Protein AF-0000000086530428 (afdb_homodimer)

Radius of gyration: 16.81 Å; Cα contacts (8 Å, |Δi|>4): 218; chains: 2; bounding box: 48×42×48 Å

Organism: NCBI:txid488447

Foldseek 3Di:
DVVVLVVLVVLLVVLLCVLPDCVCVVQVCCDPPRLNVQLSVLQVVLVVCVVVVNLACNVVSLVSNVVSCVVDPDDDPSVVVSNVSSNVSSVSSVVSCVPPPPNPHPDD/DVVVLVVLVVLLVVLLCVLPDCVCVVQVCCDPPRLNVLLSVLQVVLVVCVVVVNLACNVVSLVSNVVSCVVDPDDDPSVVVSNVSSNVSSVSSVVSCVPPPPSPHPDD

Secondary structure (DSSP, 8-state):
-HHHHHHHHHHHHHHHHHHT-GGGGGGTTT-TTSTTHHHHHHHHHHHHHHHTT--TTHHHHHHHHHHHHHHS---SHHHHHHHHHHHHHHHHHHHHHHH-TT------/-HHHHHHHHHHHHHHHHHHT-GGGGGGTTT-TTSTTHHHHHHHHHHHHHHHTT--TTHHHHHHHHHHHHHHS---SHHHHHHHHHHHHHHHHHHHHHHH-TT------

pLDDT: mean 91.62, std 14.49, range [27.11, 98.88]

Structure (mmCIF, N/CA/C/O backbone):
data_AF-0000000086530428-model_v1
#
loop_
_entity.id
_entity.type
_entity.pdbx_description
1 polymer 'Uncharacterized protein'
#
loop_
_atom_site.group_PDB
_atom_site.id
_atom_site.type_symbol
_atom_site.label_atom_id
_atom_site.label_alt_id
_atom_site.label_comp_id
_atom_site.label_asym_id
_atom_site.label_entity_id
_atom_site.label_seq_id
_atom_site.pdbx_PDB_ins_code
_atom_site.Cartn_x
_atom_site.Cartn_y
_atom_site.Cartn_z
_atom_site.occupancy
_atom_site.B_iso_or_equiv
_atom_site.auth_seq_id
_atom_site.auth_comp_id
_atom_site.auth_asym_id
_atom_site.auth_atom_id
_atom_site.pdbx_PDB_model_num
ATOM 1 N N . MET A 1 1 ? -24.891 12.859 -9.195 1 48.34 1 MET A N 1
ATOM 2 C CA . MET A 1 1 ? -24.297 11.711 -8.531 1 48.34 1 MET A CA 1
ATOM 3 C C . MET A 1 1 ? -22.844 11.516 -8.984 1 48.34 1 MET A C 1
ATOM 5 O O . MET A 1 1 ? -21.969 11.266 -8.164 1 48.34 1 MET A O 1
ATOM 9 N N . THR A 1 2 ? -22.625 11.859 -10.281 1 69 2 THR A N 1
ATOM 10 C CA . THR A 1 2 ? -21.359 11.695 -10.977 1 69 2 THR A CA 1
ATOM 11 C C . THR A 1 2 ? -20.344 12.711 -10.484 1 69 2 THR A C 1
ATOM 13 O O . THR A 1 2 ? -19.172 12.375 -10.289 1 69 2 THR A O 1
ATOM 16 N N . THR A 1 3 ? -21.016 13.781 -10.008 1 81.56 3 THR A N 1
ATOM 17 C CA . THR A 1 3 ? -20.109 14.867 -9.664 1 81.56 3 THR A CA 1
ATOM 18 C C . THR A 1 3 ? -19.516 14.664 -8.273 1 81.56 3 THR A C 1
ATOM 20 O O . THR A 1 3 ? -18.328 14.906 -8.055 1 81.56 3 THR A O 1
ATOM 23 N N . GLN A 1 4 ? -20.375 14.164 -7.391 1 84 4 GLN A N 1
ATOM 24 C CA . GLN A 1 4 ? -19.906 13.953 -6.027 1 84 4 GLN A CA 1
ATOM 25 C C . GLN A 1 4 ? -18.828 12.867 -5.984 1 84 4 GLN A C 1
ATOM 27 O O . GLN A 1 4 ? -17.797 13.039 -5.344 1 84 4 GLN A O 1
ATOM 32 N N . PHE A 1 5 ? -19.172 11.852 -6.68 1 87.75 5 PHE A N 1
ATOM 33 C CA . PHE A 1 5 ? -18.219 10.742 -6.695 1 87.75 5 PHE A CA 1
ATOM 34 C C . PHE A 1 5 ? -16.891 11.18 -7.32 1 87.75 5 PHE A C 1
ATOM 36 O O . PHE A 1 5 ? -15.82 10.82 -6.832 1 87.75 5 PHE A O 1
ATOM 43 N N . ASN A 1 6 ? -16.969 11.969 -8.328 1 91.81 6 ASN A N 1
ATOM 44 C CA . ASN A 1 6 ? -15.758 12.477 -8.969 1 91.81 6 ASN A CA 1
ATOM 45 C C . ASN A 1 6 ? -14.945 13.359 -8.023 1 91.81 6 ASN A C 1
ATOM 47 O O . ASN A 1 6 ? -13.711 13.32 -8.039 1 91.81 6 ASN A O 1
ATOM 51 N N . ARG A 1 7 ? -15.641 14.117 -7.223 1 94.06 7 ARG A N 1
ATOM 52 C CA . ARG A 1 7 ? -14.961 14.961 -6.238 1 94.06 7 ARG A CA 1
ATOM 53 C C . ARG A 1 7 ? -14.266 14.102 -5.188 1 94.06 7 ARG A C 1
ATOM 55 O O . ARG A 1 7 ? -13.133 14.398 -4.793 1 94.06 7 ARG A O 1
ATOM 62 N N . LEU A 1 8 ? -14.898 13.07 -4.762 1 95.62 8 LEU A N 1
ATOM 63 C CA . LEU A 1 8 ? -14.305 12.164 -3.785 1 95.62 8 LEU A CA 1
ATOM 64 C C . LEU A 1 8 ? -13.062 11.477 -4.359 1 95.62 8 LEU A C 1
ATOM 66 O O . LEU A 1 8 ? -12.055 11.344 -3.668 1 95.62 8 LEU A O 1
ATOM 70 N N . LEU A 1 9 ? -13.156 11.117 -5.605 1 95.62 9 LEU A N 1
ATOM 71 C CA . LEU A 1 9 ? -12.023 10.477 -6.266 1 95.62 9 LEU A CA 1
ATOM 72 C C . LEU A 1 9 ? -10.828 11.43 -6.34 1 95.62 9 LEU A C 1
ATOM 74 O O . LEU A 1 9 ? -9.688 11.016 -6.129 1 95.62 9 LEU A O 1
ATOM 78 N N . GLU A 1 10 ? -11.078 12.664 -6.586 1 96.5 10 GLU A N 1
ATOM 79 C CA . GLU A 1 10 ? -10.023 13.672 -6.648 1 96.5 10 GLU A CA 1
ATOM 80 C C . GLU A 1 10 ? -9.406 13.914 -5.273 1 96.5 10 GLU A C 1
ATOM 82 O O . GLU A 1 10 ? -8.195 14.094 -5.152 1 96.5 10 GLU A O 1
ATOM 87 N N . GLN A 1 11 ? -10.219 13.953 -4.309 1 97.75 11 GLN A N 1
ATOM 88 C CA . GLN A 1 11 ? -9.734 14.133 -2.943 1 97.75 11 GLN A CA 1
ATOM 89 C C . GLN A 1 11 ? -8.867 12.953 -2.508 1 97.75 11 GLN A C 1
ATOM 91 O O . GLN A 1 11 ? -7.824 13.141 -1.881 1 97.75 11 GLN A O 1
ATOM 96 N N . ILE A 1 12 ? -9.32 11.75 -2.881 1 97.75 12 ILE A N 1
ATOM 97 C CA . ILE A 1 12 ? -8.547 10.555 -2.555 1 97.75 12 ILE A CA 1
ATOM 98 C C . ILE A 1 12 ? -7.184 10.625 -3.238 1 97.75 12 ILE A C 1
ATOM 10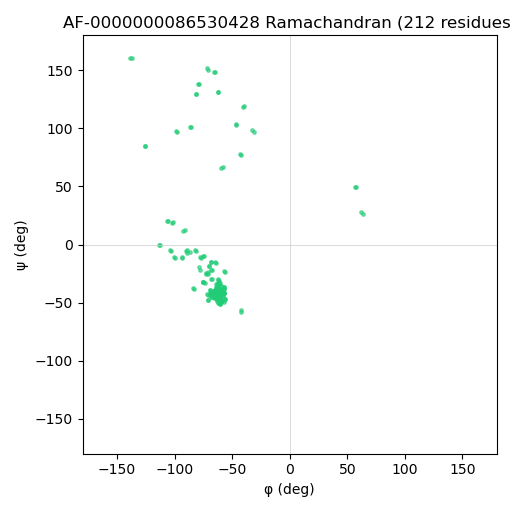0 O O . ILE A 1 12 ? -6.152 10.375 -2.607 1 97.75 12 ILE A O 1
ATOM 104 N N . ALA A 1 13 ? -7.176 11 -4.469 1 97.12 13 ALA A N 1
ATOM 105 C CA . ALA A 1 13 ? -5.93 11.117 -5.223 1 97.12 13 ALA A CA 1
ATOM 106 C C . ALA A 1 13 ? -4.996 12.148 -4.594 1 97.12 13 ALA A C 1
ATOM 108 O O . ALA A 1 13 ? -3.789 11.922 -4.5 1 97.12 13 ALA A O 1
ATOM 109 N N . SER A 1 14 ? -5.547 13.219 -4.172 1 97.94 14 SER A N 1
ATOM 110 C CA . SER A 1 14 ? -4.746 14.273 -3.555 1 97.94 14 SER A CA 1
ATOM 111 C C . SER A 1 14 ? -4.195 13.828 -2.205 1 97.94 14 SER A C 1
ATOM 113 O O . SER A 1 14 ? -3.006 14.008 -1.926 1 97.94 14 SER A O 1
ATOM 115 N N . LEU A 1 15 ? -4.98 13.242 -1.403 1 98.56 15 LEU A N 1
ATOM 116 C CA . LEU A 1 15 ? -4.594 12.859 -0.051 1 98.56 15 LEU A CA 1
ATOM 117 C C . LEU A 1 15 ? -3.564 11.734 -0.082 1 98.56 15 LEU A C 1
ATOM 119 O O . LEU A 1 15 ? -2.615 11.734 0.706 1 98.56 15 LEU A O 1
ATOM 123 N N . GLN A 1 16 ? -3.779 10.758 -0.983 1 98.06 16 GLN A N 1
ATOM 124 C CA . GLN A 1 16 ? -2.789 9.688 -1.033 1 98.06 16 GLN A CA 1
ATOM 125 C C . GLN A 1 16 ? -1.42 10.227 -1.438 1 98.06 16 GLN A C 1
ATOM 127 O O . GLN A 1 16 ? -0.393 9.766 -0.93 1 98.06 16 GLN A O 1
ATOM 132 N N . ARG A 1 17 ? -1.361 11.219 -2.338 1 97.75 17 ARG A N 1
ATOM 133 C CA . ARG A 1 17 ? -0.098 11.836 -2.725 1 97.75 17 ARG A CA 1
ATOM 134 C C . ARG A 1 17 ? 0.541 12.562 -1.545 1 97.75 17 ARG A C 1
ATOM 136 O O . ARG A 1 17 ? 1.757 12.492 -1.351 1 97.75 17 ARG A O 1
ATOM 143 N N . GLN A 1 18 ? -0.227 13.18 -0.782 1 98.25 18 GLN A N 1
ATOM 144 C CA . GLN A 1 18 ? 0.288 13.891 0.385 1 98.25 18 GLN A CA 1
ATOM 145 C C . GLN A 1 18 ? 0.816 12.914 1.432 1 98.25 18 GLN A C 1
ATOM 147 O O . GLN A 1 18 ? 1.876 13.141 2.02 1 98.25 18 GLN A O 1
ATOM 152 N N . LEU A 1 19 ? 0.141 11.852 1.64 1 98.5 19 LEU A N 1
ATOM 153 C CA . LEU A 1 19 ? 0.469 10.898 2.691 1 98.5 19 LEU A CA 1
ATOM 154 C C . LEU A 1 19 ? 1.781 10.188 2.387 1 98.5 19 LEU A C 1
ATOM 156 O O . LEU A 1 19 ? 2.506 9.789 3.305 1 98.5 19 LEU A O 1
ATOM 160 N N . ASN A 1 20 ? 2.096 10.023 1.09 1 97.75 20 ASN A N 1
ATOM 161 C CA . ASN A 1 20 ? 3.338 9.359 0.712 1 97.75 20 ASN A CA 1
ATOM 162 C C . ASN A 1 20 ? 4.367 10.352 0.183 1 97.75 20 ASN A C 1
ATOM 164 O O . ASN A 1 20 ? 5.301 9.969 -0.526 1 97.75 20 ASN A O 1
ATOM 168 N N . ASP A 1 21 ? 4.121 11.602 0.559 1 96.81 21 ASP A N 1
ATOM 169 C CA . ASP A 1 21 ? 5.016 12.656 0.103 1 96.81 21 ASP A CA 1
ATOM 170 C C . ASP A 1 21 ? 6.371 12.57 0.801 1 96.81 21 ASP A C 1
ATOM 172 O O . ASP A 1 21 ? 6.449 12.188 1.97 1 96.81 21 ASP A O 1
ATOM 176 N N . LYS A 1 22 ? 7.41 13 0.127 1 93.62 22 LYS A N 1
ATOM 177 C CA . LYS A 1 22 ? 8.781 12.961 0.626 1 93.62 22 LYS A CA 1
ATOM 178 C C . LYS A 1 22 ? 8.945 13.844 1.855 1 93.62 22 LYS A C 1
ATOM 180 O O . LYS A 1 22 ? 9.914 13.703 2.607 1 93.62 22 LYS A O 1
ATOM 185 N N . ARG A 1 23 ? 8.047 14.711 2.127 1 93.94 23 ARG A N 1
ATOM 186 C CA . ARG A 1 23 ? 8.172 15.602 3.275 1 93.94 23 ARG A CA 1
ATOM 187 C C . ARG A 1 23 ? 8.055 14.828 4.586 1 93.94 23 ARG A C 1
ATOM 189 O O . ARG A 1 23 ? 8.445 15.328 5.645 1 93.94 23 ARG A O 1
ATOM 196 N N . PHE A 1 24 ? 7.559 13.594 4.508 1 95.88 24 PHE A N 1
ATOM 197 C CA . PHE A 1 24 ? 7.387 12.797 5.719 1 95.88 24 PHE A CA 1
ATOM 198 C C . PHE A 1 24 ? 8.508 11.773 5.863 1 95.88 24 PHE A C 1
ATOM 200 O O . PHE A 1 24 ? 8.398 10.828 6.645 1 95.88 24 PHE A O 1
ATOM 207 N N . LEU A 1 25 ? 9.617 11.969 5.188 1 89.25 25 LEU A N 1
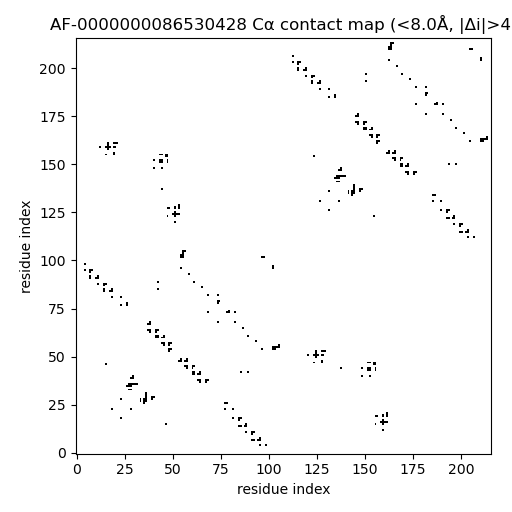ATOM 208 C CA . LEU A 1 25 ? 10.742 11.047 5.207 1 89.25 25 LEU A CA 1
ATOM 209 C C . LEU A 1 25 ? 11.281 10.883 6.621 1 89.25 25 LEU A C 1
ATOM 211 O O . LEU A 1 25 ? 11.688 9.781 7.012 1 89.25 25 LEU A O 1
ATOM 215 N N . GLU A 1 26 ? 11.258 11.969 7.379 1 91.75 26 GLU A N 1
ATOM 216 C CA . GLU A 1 26 ? 11.836 11.945 8.719 1 91.75 26 GLU A CA 1
ATOM 217 C C . GLU A 1 26 ? 10.992 11.094 9.664 1 91.75 26 GLU A C 1
ATOM 219 O O . GLU A 1 26 ? 11.469 10.703 10.734 1 91.75 26 GLU A O 1
ATOM 224 N N . LEU A 1 27 ? 9.773 10.852 9.297 1 95.31 27 LEU A N 1
ATOM 225 C CA . LEU A 1 27 ? 8.914 10.008 10.125 1 95.31 27 LEU A CA 1
ATOM 226 C C . LEU A 1 27 ? 9.242 8.531 9.93 1 95.31 27 LEU A C 1
ATOM 228 O O . LEU A 1 27 ? 8.766 7.684 10.688 1 95.31 27 LEU A O 1
ATOM 232 N N . ARG A 1 28 ? 10.055 8.188 8.938 1 94.62 28 ARG A N 1
ATOM 233 C CA . ARG A 1 28 ? 10.461 6.816 8.664 1 94.62 28 ARG A CA 1
ATOM 234 C C . ARG A 1 28 ? 9.25 5.918 8.438 1 94.62 28 ARG A C 1
ATOM 236 O O . ARG A 1 28 ? 9.148 4.844 9.031 1 94.62 28 ARG A O 1
ATOM 243 N N . LEU A 1 29 ? 8.336 6.41 7.555 1 96 29 LEU A N 1
ATOM 244 C CA . LEU A 1 29 ? 7.023 5.809 7.328 1 96 29 LEU A CA 1
ATOM 245 C C . LEU A 1 29 ? 7.16 4.348 6.918 1 96 29 LEU A C 1
ATOM 247 O O . LEU A 1 29 ? 6.262 3.541 7.172 1 96 29 LEU A O 1
ATOM 251 N N . TYR A 1 30 ? 8.336 4.023 6.375 1 94.94 30 TYR A N 1
ATOM 252 C CA . TYR A 1 30 ? 8.414 2.73 5.707 1 94.94 30 TYR A CA 1
ATOM 253 C C . TYR A 1 30 ? 9.336 1.78 6.457 1 94.94 30 TYR A C 1
ATOM 255 O O . TYR A 1 30 ? 9.578 0.655 6.016 1 94.94 30 TYR A O 1
ATOM 263 N N . ARG A 1 31 ? 9.875 2.289 7.512 1 94.12 31 ARG A N 1
ATOM 264 C CA . ARG A 1 31 ? 10.727 1.444 8.344 1 94.12 31 ARG A CA 1
ATOM 265 C C . ARG A 1 31 ? 9.891 0.581 9.281 1 94.12 31 ARG A C 1
ATOM 267 O O . ARG A 1 31 ? 9.109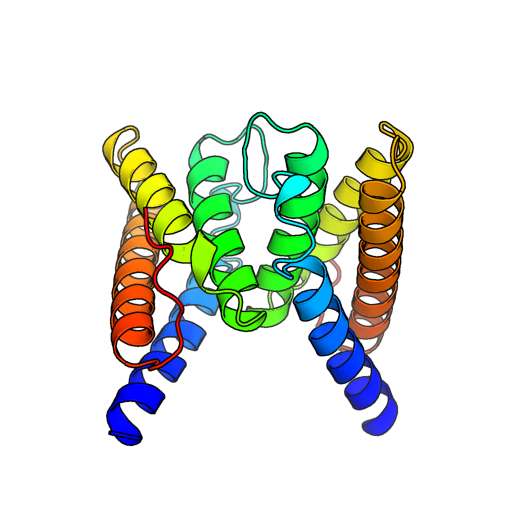 1.101 10.086 1 94.12 31 ARG A O 1
ATOM 274 N N . ARG A 1 32 ? 10.133 -0.652 9.312 1 90.94 32 ARG A N 1
ATOM 275 C CA . ARG A 1 32 ? 9.312 -1.611 10.039 1 90.94 32 ARG A CA 1
ATOM 276 C C . ARG A 1 32 ? 9.492 -1.457 11.547 1 90.94 32 ARG A C 1
ATOM 278 O O . ARG A 1 32 ? 8.625 -1.85 12.328 1 90.94 32 ARG A O 1
ATOM 285 N N . ASP A 1 33 ? 10.609 -0.948 11.93 1 92.31 33 ASP A N 1
ATOM 286 C CA . ASP A 1 33 ? 10.883 -0.807 13.359 1 92.31 33 ASP A CA 1
ATOM 287 C C . ASP A 1 33 ? 10.383 0.538 13.883 1 92.31 33 ASP A C 1
ATOM 289 O O . ASP A 1 33 ? 10.461 0.811 15.078 1 92.31 33 ASP A O 1
ATOM 293 N N . ALA A 1 34 ? 9.898 1.359 12.977 1 94.75 34 ALA A N 1
ATOM 294 C CA . ALA A 1 34 ? 9.312 2.631 13.391 1 94.75 34 ALA A CA 1
ATOM 295 C C . ALA A 1 34 ? 7.895 2.436 13.922 1 94.75 34 ALA A C 1
ATOM 297 O O . ALA A 1 34 ? 7.121 1.649 13.367 1 94.75 34 ALA A O 1
ATOM 298 N N . THR A 1 35 ? 7.586 3.113 14.984 1 93.06 35 THR A N 1
ATOM 299 C CA . THR A 1 35 ? 6.266 3.021 15.594 1 93.06 35 THR A CA 1
ATOM 300 C C . THR A 1 35 ? 5.176 3.391 14.594 1 93.06 35 THR A C 1
ATOM 302 O O . THR A 1 35 ? 4.137 2.736 14.523 1 93.06 35 THR A O 1
ATOM 305 N N . ILE A 1 36 ? 5.398 4.375 13.758 1 96.38 36 ILE A N 1
ATOM 306 C CA . ILE A 1 36 ? 4.391 4.934 12.859 1 96.38 36 ILE A CA 1
ATOM 307 C C . ILE A 1 36 ? 4.156 3.975 11.695 1 96.38 36 ILE A C 1
ATOM 309 O O . ILE A 1 36 ? 3.211 4.145 10.922 1 96.38 36 ILE A O 1
ATOM 313 N N . TYR A 1 37 ? 4.969 2.988 11.578 1 95.75 37 TYR A N 1
ATOM 314 C CA . TYR A 1 37 ? 4.879 2.045 10.469 1 95.75 37 TYR A CA 1
ATOM 315 C C . TYR A 1 37 ? 3.5 1.394 10.414 1 95.75 37 TYR A C 1
ATOM 317 O O . TYR A 1 37 ? 2.979 1.117 9.336 1 95.75 37 TYR A O 1
ATOM 325 N N . GLN A 1 38 ? 2.92 1.124 11.523 1 95.56 38 GLN A N 1
ATOM 326 C CA . GLN A 1 38 ? 1.603 0.499 11.578 1 95.56 38 GLN A CA 1
ATOM 327 C C . GLN A 1 38 ? 0.545 1.389 10.93 1 95.56 38 GLN A C 1
ATOM 329 O O . GLN A 1 38 ? -0.329 0.901 10.211 1 95.56 38 GLN A O 1
ATOM 334 N N . LEU A 1 39 ? 0.665 2.664 11.172 1 97.94 39 LEU A N 1
ATOM 335 C CA . LEU A 1 39 ? -0.278 3.604 10.57 1 97.94 39 LEU A CA 1
ATOM 336 C C . LEU A 1 39 ? -0.041 3.729 9.07 1 97.94 39 LEU A C 1
ATOM 338 O O . LEU A 1 39 ? -0.986 3.658 8.281 1 97.94 39 LEU A O 1
ATOM 342 N N . SER A 1 40 ? 1.225 3.904 8.68 1 97.81 40 SER A N 1
ATOM 343 C CA . SER A 1 40 ? 1.522 4.062 7.262 1 97.81 40 SER A CA 1
ATOM 344 C C . SER A 1 40 ? 1.165 2.807 6.477 1 97.81 40 SER A C 1
ATOM 346 O O . SER A 1 40 ? 0.727 2.891 5.328 1 97.81 40 SER A O 1
ATOM 348 N N . SER A 1 41 ? 1.332 1.681 7.082 1 97.31 41 SER A N 1
ATOM 349 C CA . SER A 1 41 ? 0.931 0.432 6.441 1 97.31 41 SER A CA 1
ATOM 350 C C . SER A 1 41 ? -0.58 0.371 6.246 1 97.31 41 SER A C 1
ATOM 352 O O . SER A 1 41 ? -1.059 -0.015 5.18 1 97.31 41 SER A O 1
ATOM 354 N N . ALA A 1 42 ? -1.332 0.724 7.254 1 98.06 42 ALA A N 1
ATOM 355 C CA . ALA A 1 42 ? -2.787 0.763 7.129 1 98.06 42 ALA A CA 1
ATOM 356 C C . ALA A 1 42 ? -3.215 1.701 6.004 1 98.06 42 ALA A C 1
ATOM 358 O O . ALA A 1 42 ? -4.078 1.356 5.195 1 98.06 42 ALA A O 1
ATOM 359 N N . VAL A 1 43 ? -2.596 2.82 5.965 1 98.69 43 VAL A N 1
ATOM 360 C CA . VAL A 1 43 ? -2.873 3.818 4.938 1 98.69 43 VAL A CA 1
ATOM 361 C C . VAL A 1 43 ? -2.555 3.242 3.559 1 98.69 43 VAL A C 1
ATOM 363 O O . VAL A 1 43 ? -3.402 3.256 2.664 1 98.69 43 VAL A O 1
ATOM 366 N N . ASN A 1 44 ? -1.403 2.682 3.416 1 98.38 44 ASN A N 1
ATOM 367 C CA . ASN A 1 44 ? -0.96 2.244 2.096 1 98.38 44 ASN A CA 1
ATOM 368 C C . ASN A 1 44 ? -1.674 0.968 1.66 1 98.38 44 ASN A C 1
ATOM 370 O O . ASN A 1 44 ? -1.921 0.765 0.47 1 98.38 44 ASN A O 1
ATOM 374 N N . HIS A 1 45 ? -2.027 0.087 2.602 1 98.44 45 HIS A N 1
ATOM 375 C CA . HIS A 1 45 ? -2.902 -1.024 2.246 1 98.44 45 HIS A CA 1
ATOM 376 C C . HIS A 1 45 ? -4.258 -0.524 1.757 1 98.44 45 HIS A C 1
ATOM 378 O O . HIS A 1 45 ? -4.836 -1.09 0.826 1 98.44 45 HIS A O 1
ATOM 384 N N . THR A 1 46 ? -4.777 0.515 2.367 1 98.56 46 THR A N 1
ATOM 385 C CA . THR A 1 46 ? -6.027 1.118 1.917 1 98.56 46 THR A CA 1
ATOM 386 C C . THR A 1 46 ? -5.887 1.648 0.492 1 98.56 46 THR A C 1
ATOM 388 O O . THR A 1 46 ? -6.727 1.366 -0.365 1 98.56 46 THR A O 1
ATOM 391 N N . ILE A 1 47 ? -4.793 2.365 0.274 1 98.62 47 ILE A N 1
ATOM 392 C CA . ILE A 1 47 ? -4.527 2.928 -1.045 1 98.62 47 ILE A CA 1
ATOM 393 C C . ILE A 1 47 ? -4.438 1.806 -2.076 1 98.62 47 ILE A C 1
ATOM 395 O O . ILE A 1 47 ? -5.086 1.865 -3.125 1 98.62 47 ILE A O 1
ATOM 399 N N . ALA A 1 48 ? -3.666 0.791 -1.779 1 98.31 48 ALA A N 1
ATOM 400 C CA . ALA A 1 48 ? -3.447 -0.316 -2.707 1 98.31 48 ALA A CA 1
ATOM 401 C C . ALA A 1 48 ? -4.754 -1.037 -3.02 1 98.31 48 ALA A C 1
ATOM 403 O O . ALA A 1 48 ? -5.059 -1.311 -4.184 1 98.31 48 ALA A O 1
ATOM 404 N N . CYS A 1 49 ? -5.547 -1.288 -2.021 1 97.44 49 CYS A N 1
ATOM 405 C CA . CYS A 1 49 ? -6.812 -1.981 -2.227 1 97.44 49 CYS A CA 1
ATOM 406 C C . CYS A 1 49 ? -7.801 -1.101 -2.982 1 97.44 49 CYS A C 1
ATOM 408 O O . CYS A 1 49 ? -8.578 -1.594 -3.803 1 97.44 49 CYS A O 1
ATOM 410 N N . TRP A 1 50 ? -7.812 0.196 -2.67 1 96.94 50 TRP A N 1
ATOM 411 C CA . TRP A 1 50 ? -8.648 1.147 -3.391 1 96.94 50 TRP A CA 1
ATOM 412 C C . TRP A 1 50 ? -8.359 1.104 -4.887 1 96.94 50 TRP A C 1
ATOM 414 O O . TRP A 1 50 ? -9.266 0.894 -5.699 1 96.94 50 TRP A O 1
ATOM 424 N N . PHE A 1 51 ? -7.113 1.128 -5.25 1 95.88 51 PHE A N 1
ATOM 425 C CA . PHE A 1 51 ? -6.727 1.186 -6.656 1 95.88 51 PHE A CA 1
ATOM 426 C C . PHE A 1 51 ? -6.848 -0.188 -7.305 1 95.88 51 PHE A C 1
ATOM 428 O O . PHE A 1 51 ? -6.902 -0.297 -8.531 1 95.88 51 PHE A O 1
ATOM 435 N N . SER A 1 52 ? -6.867 -1.214 -6.496 1 95.69 52 SER A N 1
ATOM 436 C CA . SER A 1 52 ? -7.062 -2.57 -7 1 95.69 52 SER A CA 1
ATOM 437 C C . SER A 1 52 ? -8.547 -2.926 -7.062 1 95.69 52 SER A C 1
ATOM 439 O O . SER A 1 52 ? -8.906 -4.027 -7.484 1 95.69 52 SER A O 1
ATOM 441 N N . GLU A 1 53 ? -9.391 -2.084 -6.551 1 94 53 GLU A N 1
ATOM 442 C CA . GLU A 1 53 ? -10.836 -2.264 -6.508 1 94 53 GLU A CA 1
ATOM 443 C C . GLU A 1 53 ? -11.219 -3.473 -5.66 1 94 53 GLU A C 1
ATOM 445 O O . GLU A 1 53 ? -12.141 -4.211 -6.004 1 94 53 GLU A O 1
ATOM 450 N N . ASN A 1 54 ? -10.438 -3.795 -4.789 1 95.06 54 ASN A N 1
ATOM 451 C CA . ASN A 1 54 ? -10.797 -4.699 -3.701 1 95.06 54 ASN A CA 1
ATOM 452 C C . ASN A 1 54 ? -11.172 -3.934 -2.436 1 95.06 54 ASN A C 1
ATOM 454 O O . ASN A 1 54 ? -10.32 -3.654 -1.596 1 95.06 54 ASN A O 1
ATOM 458 N N . TYR A 1 55 ? -12.406 -3.738 -2.24 1 94.81 55 TYR A N 1
ATOM 459 C CA . TYR A 1 55 ? -12.859 -2.787 -1.231 1 94.81 55 TYR A CA 1
ATOM 460 C C . TYR A 1 55 ? -13.125 -3.484 0.097 1 94.81 55 TYR A C 1
ATOM 462 O O . TYR A 1 55 ? -13.227 -2.834 1.14 1 94.81 55 TYR A O 1
ATOM 470 N N . ARG A 1 56 ? -13.141 -4.695 0.121 1 92.31 56 ARG A N 1
ATOM 471 C CA . ARG A 1 56 ? -13.602 -5.465 1.273 1 92.31 56 ARG A CA 1
ATOM 472 C C . ARG A 1 56 ? -12.695 -5.246 2.479 1 92.31 56 ARG A C 1
ATOM 474 O O . ARG A 1 56 ? -13.172 -5.027 3.592 1 92.31 56 ARG A O 1
ATOM 481 N N . PRO A 1 57 ? -11.422 -5.262 2.27 1 95.69 57 PRO A N 1
ATOM 482 C CA . PRO A 1 57 ? -10.57 -5.156 3.457 1 95.69 57 PRO A CA 1
ATOM 483 C C . PRO A 1 57 ? -10.398 -3.717 3.936 1 95.69 57 PRO A C 1
ATOM 485 O O . PRO A 1 57 ? -9.844 -3.482 5.012 1 95.69 57 PRO A O 1
ATOM 488 N N . ILE A 1 58 ? -10.875 -2.777 3.264 1 97.44 58 ILE A N 1
ATOM 489 C CA . ILE A 1 58 ? -10.523 -1.378 3.48 1 97.44 58 ILE A CA 1
ATOM 490 C C . ILE A 1 58 ? -11.016 -0.929 4.855 1 97.44 58 ILE A C 1
ATOM 492 O O . ILE A 1 58 ? -10.297 -0.256 5.59 1 97.44 58 ILE A O 1
ATOM 496 N N . SER A 1 59 ? -12.227 -1.315 5.211 1 96.31 59 SER A N 1
ATOM 497 C CA . SER A 1 59 ? -12.758 -0.899 6.504 1 96.31 59 SER A CA 1
ATOM 498 C C . SER A 1 59 ? -11.898 -1.434 7.648 1 96.31 59 SER A C 1
ATOM 500 O O . SER A 1 59 ? -11.734 -0.763 8.672 1 96.31 59 SER A O 1
ATOM 502 N N . PHE A 1 60 ? -11.367 -2.559 7.445 1 96.81 60 PHE A N 1
ATOM 503 C CA . PHE A 1 60 ? -10.477 -3.148 8.445 1 96.81 60 PHE A CA 1
ATOM 504 C C . PHE A 1 60 ? -9.211 -2.32 8.594 1 96.81 60 PHE A C 1
ATOM 506 O O . PHE A 1 60 ? -8.758 -2.062 9.711 1 96.81 60 PHE A O 1
ATOM 513 N N . PHE A 1 61 ? -8.602 -1.866 7.504 1 98.19 61 PHE A N 1
ATOM 514 C CA . PHE A 1 61 ? -7.395 -1.053 7.543 1 98.19 61 PHE A CA 1
ATOM 515 C C . PHE A 1 61 ? -7.664 0.285 8.219 1 98.19 61 PHE A C 1
ATOM 517 O O . PHE A 1 61 ? -6.84 0.769 9 1 98.19 61 PHE A O 1
ATOM 524 N N . ILE A 1 62 ? -8.797 0.824 7.945 1 98.56 62 ILE A N 1
ATOM 525 C CA . ILE A 1 62 ? -9.148 2.125 8.508 1 98.56 62 ILE A CA 1
ATOM 526 C C . ILE A 1 62 ? -9.32 2.006 10.023 1 98.56 62 ILE A C 1
ATOM 528 O O . ILE A 1 62 ? -8.797 2.834 10.773 1 98.56 62 ILE A O 1
ATOM 532 N N . ASP A 1 63 ? -9.953 0.963 10.422 1 98.25 63 ASP A N 1
ATOM 533 C CA . ASP A 1 63 ? -10.094 0.729 11.859 1 98.25 63 ASP A CA 1
ATOM 534 C C . ASP A 1 63 ? -8.734 0.544 12.523 1 98.25 63 ASP A C 1
ATOM 536 O O . ASP A 1 63 ? -8.492 1.078 13.609 1 98.25 63 ASP A O 1
ATOM 540 N N . ARG A 1 64 ? -7.906 -0.186 11.914 1 97.88 64 ARG A N 1
ATOM 541 C CA . ARG A 1 64 ? -6.555 -0.41 12.414 1 97.88 64 ARG A CA 1
ATOM 542 C C . ARG A 1 64 ? -5.785 0.902 12.523 1 97.88 64 ARG A C 1
ATOM 544 O O . ARG A 1 64 ? -5.109 1.153 13.523 1 97.88 64 ARG A O 1
ATOM 551 N N . GLY A 1 65 ? -5.863 1.722 11.477 1 98.44 65 GLY A N 1
ATOM 552 C CA . GLY A 1 65 ? -5.207 3.018 11.5 1 98.44 65 GLY A CA 1
ATOM 553 C C . GLY A 1 65 ? -5.719 3.928 12.602 1 98.44 65 GLY A C 1
ATOM 554 O O . GLY A 1 65 ? -4.934 4.543 13.32 1 98.44 65 GLY A O 1
ATOM 555 N N . ARG A 1 66 ? -6.945 3.926 12.74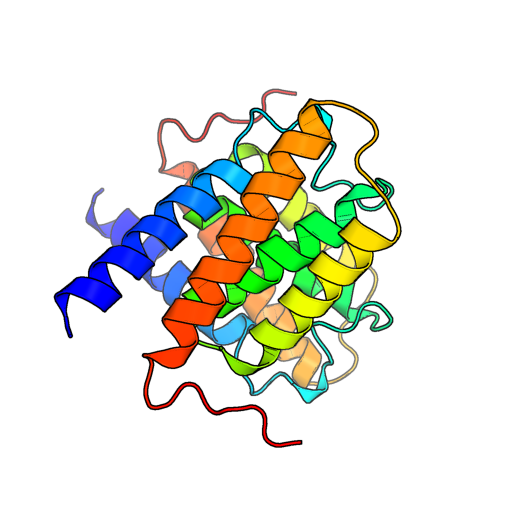2 1 98.44 66 ARG A N 1
ATOM 556 C CA . ARG A 1 66 ? -7.562 4.773 13.758 1 98.44 66 ARG A CA 1
ATOM 557 C C . ARG A 1 66 ? -7.227 4.277 15.156 1 98.44 66 ARG A C 1
ATOM 559 O O . ARG A 1 66 ? -6.961 5.074 16.062 1 98.44 66 ARG A O 1
ATOM 566 N N . SER A 1 67 ? -7.305 2.965 15.344 1 98.38 67 SER A N 1
ATOM 567 C CA . SER A 1 67 ? -6.902 2.395 16.625 1 98.38 67 SER A CA 1
ATOM 568 C C . SER A 1 67 ? -5.465 2.766 16.969 1 98.38 67 SER A C 1
ATOM 570 O O . SER A 1 67 ? -5.164 3.113 18.109 1 98.38 67 SER A O 1
ATOM 572 N N . PHE A 1 68 ? -4.617 2.732 16.031 1 98.06 68 PHE A N 1
ATOM 573 C CA . PHE A 1 68 ? -3.225 3.111 16.234 1 98.06 68 PHE A CA 1
ATOM 574 C C . PHE A 1 68 ? -3.121 4.562 16.688 1 98.06 68 PHE A C 1
ATOM 576 O O . PHE A 1 68 ? -2.424 4.867 17.656 1 98.06 68 PHE A O 1
ATOM 583 N N . MET A 1 69 ? -3.777 5.445 15.953 1 98.19 69 MET A N 1
ATOM 584 C CA . MET A 1 69 ? -3.693 6.871 16.266 1 98.19 69 MET A CA 1
ATOM 585 C C . MET A 1 69 ? -4.23 7.16 17.656 1 98.19 69 MET A C 1
ATOM 587 O O . MET A 1 69 ? -3.74 8.062 18.344 1 98.19 69 MET A O 1
ATOM 591 N N . HIS A 1 70 ? -5.168 6.391 18.031 1 97.94 70 HIS A N 1
ATOM 592 C CA . HIS A 1 70 ? -5.719 6.531 19.375 1 97.94 70 HIS A CA 1
ATOM 593 C C . HIS A 1 70 ? -4.734 6.027 20.422 1 97.94 70 HIS A C 1
ATOM 595 O O . HIS A 1 70 ? -4.547 6.668 21.469 1 97.94 70 HIS A O 1
ATOM 601 N N . GLU A 1 71 ? -4.094 4.895 20.172 1 97.81 71 GLU A N 1
ATOM 602 C CA . GLU A 1 71 ? -3.188 4.246 21.125 1 97.81 71 GLU A CA 1
ATOM 603 C C . GLU A 1 71 ? -1.855 4.988 21.203 1 97.81 71 GLU A C 1
ATOM 605 O O . GLU A 1 71 ? -1.229 5.027 22.266 1 97.81 71 GLU A O 1
ATOM 610 N N . PHE A 1 72 ? -1.434 5.57 20.078 1 97.5 72 PHE A N 1
ATOM 611 C CA . PHE A 1 72 ? -0.151 6.258 20 1 97.5 72 PHE A CA 1
ATOM 612 C C . PHE A 1 72 ? -0.333 7.688 19.5 1 97.5 72 PHE A C 1
ATOM 614 O O . PHE A 1 72 ? -0.053 7.984 18.344 1 97.5 72 PHE A O 1
ATOM 621 N N . PRO A 1 73 ? -0.637 8.562 20.406 1 96.31 73 PRO A N 1
ATOM 622 C CA . PRO A 1 73 ? -0.826 9.945 19.969 1 96.31 73 PRO A CA 1
ATOM 623 C C . PRO A 1 73 ? 0.453 10.578 19.422 1 96.31 73 PRO A C 1
ATOM 625 O O . PRO A 1 73 ? 1.553 10.227 19.859 1 96.31 73 PRO A O 1
ATOM 628 N N . ALA A 1 74 ? 0.222 11.492 18.438 1 94.31 74 ALA A N 1
ATOM 629 C CA . ALA A 1 74 ? 1.369 12.141 17.812 1 94.31 74 ALA A CA 1
ATOM 630 C C . ALA A 1 74 ? 2.164 12.953 18.828 1 94.31 74 ALA A C 1
ATOM 632 O O . ALA A 1 74 ? 1.596 13.766 19.578 1 94.31 74 ALA A O 1
ATOM 633 N N . GLY A 1 75 ? 3.408 12.727 18.781 1 91.12 75 GLY A N 1
ATOM 634 C CA . GLY A 1 75 ? 4.266 13.398 19.75 1 91.12 75 GLY A CA 1
ATOM 635 C C . GLY A 1 75 ? 4.984 14.602 19.172 1 91.12 75 GLY A C 1
ATOM 636 O O . GLY A 1 75 ? 5.676 15.328 19.891 1 91.12 75 GLY A O 1
ATOM 637 N N . ARG A 1 76 ? 4.949 14.789 17.938 1 92.88 76 ARG A N 1
ATOM 638 C CA . ARG A 1 76 ? 5.578 15.922 17.266 1 92.88 76 ARG A CA 1
ATOM 639 C C . ARG A 1 76 ? 4.672 16.469 16.172 1 92.88 76 ARG A C 1
ATOM 641 O O . ARG A 1 76 ? 3.764 15.781 15.695 1 92.88 76 ARG A O 1
ATOM 648 N N . PRO A 1 77 ? 4.926 17.672 15.773 1 94.56 77 PRO A N 1
ATOM 649 C CA . PRO A 1 77 ? 4.059 18.328 14.797 1 94.56 77 PRO A CA 1
ATOM 650 C C . PRO A 1 77 ? 3.982 17.594 13.469 1 94.56 77 PRO A C 1
ATOM 652 O O . PRO A 1 77 ? 2.91 17.5 12.867 1 94.56 77 PRO A O 1
ATOM 655 N N . GLU A 1 78 ? 5.074 17.062 13.055 1 95.62 78 GLU A N 1
ATOM 656 C CA . GLU A 1 78 ? 5.102 16.375 11.773 1 95.62 78 GLU A CA 1
ATOM 657 C C . GLU A 1 78 ? 4.215 15.125 11.812 1 95.62 78 GLU A C 1
ATOM 659 O O . GLU A 1 78 ? 3.486 14.852 10.852 1 95.62 78 GLU A O 1
ATOM 664 N N . ALA A 1 79 ? 4.312 14.438 12.859 1 96.81 79 ALA A N 1
ATOM 665 C CA . ALA A 1 79 ? 3.453 13.266 13.031 1 96.81 79 ALA A CA 1
ATOM 666 C C . ALA A 1 79 ? 1.984 13.672 13.117 1 96.81 79 ALA A C 1
ATOM 668 O O . ALA A 1 79 ? 1.115 12.992 12.562 1 96.81 79 ALA A O 1
ATOM 669 N N . ALA A 1 80 ? 1.708 14.75 13.797 1 97.81 80 ALA A N 1
ATOM 670 C CA . ALA A 1 80 ? 0.337 15.242 13.914 1 97.81 80 ALA A CA 1
ATOM 671 C C . ALA A 1 80 ? -0.241 15.586 12.547 1 97.81 80 ALA A C 1
ATOM 673 O O . ALA A 1 80 ? -1.416 15.328 12.273 1 97.81 80 ALA A O 1
ATOM 674 N N . GLU A 1 81 ? 0.533 16.203 11.773 1 98.25 81 GLU A N 1
ATOM 675 C CA . GLU A 1 81 ? 0.102 16.516 10.406 1 98.25 81 GLU A CA 1
ATOM 676 C C . GLU A 1 81 ? -0.23 15.242 9.633 1 98.25 81 GLU A C 1
ATOM 678 O O . GLU A 1 81 ? -1.262 15.172 8.961 1 98.25 81 GLU A O 1
ATOM 683 N N . TYR A 1 82 ? 0.694 14.273 9.688 1 98.44 82 TYR A N 1
ATOM 684 C CA . TYR A 1 82 ? 0.456 13.008 9.008 1 98.44 82 TYR A CA 1
ATOM 685 C C . TYR A 1 82 ? -0.835 12.359 9.492 1 98.44 82 TYR A C 1
ATOM 687 O O . TYR A 1 82 ? -1.622 11.852 8.695 1 98.44 82 TYR A O 1
ATOM 695 N N . TYR A 1 83 ? -1.103 12.383 10.82 1 98.75 83 TYR A N 1
ATOM 696 C CA . TYR A 1 83 ? -2.312 11.812 11.398 1 98.75 83 TYR A CA 1
ATOM 697 C C . TYR A 1 83 ? -3.557 12.5 10.852 1 98.75 83 TYR A C 1
ATOM 699 O O . TYR A 1 83 ? -4.547 11.844 10.531 1 98.75 83 TYR A O 1
ATOM 707 N N . ALA A 1 84 ? -3.477 13.812 10.781 1 98.69 84 ALA A N 1
ATOM 708 C CA . ALA A 1 84 ? -4.613 14.578 10.281 1 98.69 84 ALA A CA 1
ATOM 709 C C . ALA A 1 84 ? -4.93 14.211 8.836 1 98.69 84 ALA A C 1
ATOM 711 O O . ALA A 1 84 ? -6.098 14.039 8.469 1 98.69 84 ALA A O 1
ATOM 712 N N . LEU A 1 85 ? -3.908 14.094 8.07 1 98.81 85 LEU A N 1
ATOM 713 C CA . LEU A 1 85 ? -4.078 13.695 6.684 1 98.81 85 LEU A CA 1
ATOM 714 C C . LEU A 1 85 ? -4.656 12.289 6.586 1 98.81 85 LEU A C 1
ATOM 716 O O . LEU A 1 85 ? -5.539 12.023 5.77 1 98.81 85 LEU A O 1
ATOM 720 N N . ALA A 1 86 ? -4.117 11.398 7.414 1 98.81 86 ALA A N 1
ATOM 721 C CA . ALA A 1 86 ? -4.59 10.016 7.41 1 98.81 86 ALA A CA 1
ATOM 722 C C . ALA A 1 86 ? -6.074 9.945 7.766 1 98.81 86 ALA A C 1
ATOM 724 O O . ALA A 1 86 ? -6.844 9.25 7.098 1 98.81 86 ALA A O 1
ATOM 725 N N . GLU A 1 87 ? -6.426 10.648 8.766 1 98.81 87 GLU A N 1
ATOM 726 C CA . GLU A 1 87 ? -7.824 10.641 9.18 1 98.81 87 GLU A CA 1
ATOM 727 C C . GLU A 1 87 ? -8.727 11.203 8.086 1 98.81 87 GLU A C 1
ATOM 729 O O . GLU A 1 87 ? -9.797 10.664 7.812 1 98.81 87 GLU A O 1
ATOM 734 N N . GLU A 1 88 ? -8.297 12.273 7.527 1 98.81 88 GLU A N 1
ATOM 735 C CA . GLU A 1 88 ? -9.07 12.828 6.422 1 98.81 88 GLU A CA 1
ATOM 736 C C . GLU A 1 88 ? -9.18 11.836 5.27 1 98.81 88 GLU A C 1
ATOM 738 O O . GLU A 1 88 ? -10.258 11.656 4.691 1 98.81 88 GLU A O 1
ATOM 743 N N . PHE A 1 89 ? -8.102 11.234 4.953 1 98.88 89 PHE A N 1
ATOM 744 C CA . PHE A 1 89 ? -8.062 10.219 3.908 1 98.88 89 PHE A CA 1
ATOM 745 C C . PHE A 1 89 ? -9.047 9.086 4.219 1 98.88 89 PHE A C 1
ATOM 747 O O . PHE A 1 89 ? -9.836 8.688 3.357 1 98.88 89 PHE A O 1
ATOM 754 N N . PHE A 1 90 ? -9.023 8.562 5.402 1 98.81 90 PHE A N 1
ATOM 755 C CA . PHE A 1 90 ? -9.914 7.484 5.82 1 98.81 90 PHE A CA 1
ATOM 756 C C . PHE A 1 90 ? -11.375 7.906 5.676 1 98.81 90 PHE A C 1
ATOM 758 O O . PHE A 1 90 ? -12.195 7.145 5.168 1 98.81 90 PHE A O 1
ATOM 765 N N . LYS A 1 91 ? -11.664 9.109 6.055 1 98.56 91 LYS A N 1
ATOM 766 C CA . LYS A 1 91 ? -13.031 9.617 5.957 1 98.56 91 LYS A CA 1
ATOM 767 C C . LYS A 1 91 ? -13.492 9.68 4.504 1 98.56 91 LYS A C 1
ATOM 769 O O . LYS A 1 91 ? -14.609 9.266 4.188 1 98.56 91 LYS A O 1
ATOM 774 N N . VAL A 1 92 ? -12.688 10.219 3.719 1 98.38 92 VAL A N 1
ATOM 775 C CA . VAL A 1 92 ? -13.039 10.398 2.314 1 98.38 92 VAL A CA 1
ATOM 776 C C . VAL A 1 92 ? -13.219 9.039 1.643 1 98.38 92 VAL A C 1
ATOM 778 O O . VAL A 1 92 ? -14.133 8.852 0.847 1 98.38 92 VAL A O 1
ATOM 781 N N . VAL A 1 93 ? -12.328 8.109 1.921 1 98.12 93 VAL A N 1
ATOM 782 C CA . VAL A 1 93 ? -12.43 6.77 1.349 1 98.12 93 VAL A CA 1
ATOM 783 C C . VAL A 1 93 ? -13.734 6.117 1.786 1 98.12 93 VAL A C 1
ATOM 785 O O . VAL A 1 93 ? -14.453 5.535 0.966 1 98.12 93 VAL A O 1
ATOM 788 N N . LEU A 1 94 ? -14.055 6.227 3.033 1 97.44 94 LEU A N 1
ATOM 789 C CA . LEU A 1 94 ? -15.297 5.648 3.535 1 97.44 94 LEU A CA 1
ATOM 790 C C . LEU A 1 94 ? -16.5 6.285 2.857 1 97.44 94 LEU A C 1
ATOM 792 O O . LEU A 1 94 ? -17.469 5.59 2.5 1 97.44 94 LEU A O 1
ATOM 796 N N . SER A 1 95 ? -16.484 7.59 2.697 1 96.75 95 SER A N 1
ATOM 797 C CA . SER A 1 95 ? -17.562 8.281 1.998 1 96.75 95 SER A CA 1
ATOM 798 C C . SER A 1 95 ? -17.688 7.785 0.563 1 96.75 95 SER A C 1
ATOM 800 O O . SER A 1 95 ? -18.812 7.625 0.059 1 96.75 95 SER A O 1
ATOM 802 N N . ALA A 1 96 ? -16.562 7.574 -0.061 1 96.31 96 ALA A N 1
ATOM 803 C CA . ALA A 1 96 ? -16.562 7.082 -1.436 1 96.31 96 ALA A CA 1
ATOM 804 C C . ALA A 1 96 ? -17.141 5.672 -1.511 1 96.31 96 ALA A C 1
ATOM 806 O O . ALA A 1 96 ? -17.875 5.344 -2.445 1 96.31 96 ALA A O 1
ATOM 807 N N . LEU A 1 97 ? -16.781 4.836 -0.554 1 95 97 LEU A N 1
ATOM 808 C CA . LEU A 1 97 ? -17.266 3.457 -0.53 1 95 97 LEU A CA 1
ATOM 809 C C . LEU A 1 97 ? -18.781 3.412 -0.395 1 95 97 LEU A C 1
ATOM 811 O O . LEU A 1 97 ? -19.422 2.479 -0.881 1 95 97 LEU A O 1
ATOM 815 N N . GLU A 1 98 ? -19.359 4.371 0.248 1 92.81 98 GLU A N 1
ATOM 816 C CA . GLU A 1 98 ? -20.797 4.434 0.447 1 92.81 98 GLU A CA 1
ATOM 817 C C . GLU A 1 98 ? -21.531 4.676 -0.871 1 92.81 98 GLU A C 1
ATOM 819 O O . GLU A 1 98 ? -22.703 4.352 -1.003 1 92.81 98 GLU A O 1
ATOM 824 N N . VAL A 1 99 ? -20.875 5.207 -1.825 1 88.75 99 VAL A N 1
ATOM 825 C CA . VAL A 1 99 ? -21.547 5.578 -3.07 1 88.75 99 VAL A CA 1
ATOM 826 C C . VAL A 1 99 ? -21.219 4.547 -4.152 1 88.75 99 VAL A C 1
ATOM 828 O O . VAL A 1 99 ? -21.719 4.645 -5.277 1 88.75 99 VAL A O 1
ATOM 831 N N . ILE A 1 100 ? -20.375 3.639 -3.885 1 85.12 100 ILE A N 1
ATOM 832 C CA . ILE A 1 100 ? -20.047 2.562 -4.816 1 85.12 100 ILE A CA 1
ATOM 833 C C . ILE A 1 100 ? -21.047 1.416 -4.645 1 85.12 100 ILE A C 1
ATOM 835 O O . ILE A 1 100 ? -21.172 0.852 -3.555 1 85.12 100 ILE A O 1
ATOM 839 N N . PRO A 1 101 ? -22.016 1.271 -5.465 1 67.88 101 PRO A N 1
ATOM 840 C CA . PRO A 1 101 ? -23.062 0.257 -5.32 1 67.88 101 PRO A CA 1
ATOM 841 C C . PRO A 1 101 ? -22.516 -1.104 -4.898 1 67.88 101 PRO A C 1
ATOM 843 O O . PRO A 1 101 ? -23.109 -1.781 -4.059 1 67.88 101 PRO A O 1
ATOM 846 N N . ASP A 1 102 ? -21.578 -1.791 -5.617 1 59.66 102 ASP A N 1
ATOM 847 C CA . ASP A 1 102 ? -21.125 -3.164 -5.418 1 59.66 102 ASP A CA 1
ATOM 848 C C . ASP A 1 102 ? -19.922 -3.213 -4.48 1 59.66 102 ASP A C 1
ATOM 850 O O . ASP A 1 102 ? -19.172 -4.199 -4.469 1 59.66 102 ASP A O 1
ATOM 854 N N . ALA A 1 103 ? -19.656 -2.191 -3.855 1 55.91 103 ALA A N 1
ATOM 855 C CA . ALA A 1 103 ? -18.641 -2.324 -2.812 1 55.91 103 ALA A CA 1
ATOM 856 C C . ALA A 1 103 ? -19.047 -3.365 -1.775 1 55.91 103 ALA A C 1
ATOM 858 O O . ALA A 1 103 ? -20.047 -3.189 -1.075 1 55.91 103 ALA A O 1
ATOM 859 N N . GLU A 1 104 ? -19.109 -4.629 -2.145 1 49.53 104 GLU A N 1
ATOM 860 C CA . GLU A 1 104 ? -19.578 -5.738 -1.321 1 49.53 104 GLU A CA 1
ATOM 861 C C . GLU A 1 104 ? -19.281 -5.5 0.154 1 49.53 104 GLU A C 1
ATOM 863 O O . GLU A 1 104 ? -18.156 -5.145 0.511 1 49.53 104 GLU A O 1
ATOM 868 N N . ALA A 1 105 ? -20.156 -5.055 0.828 1 44.78 105 ALA A N 1
ATOM 869 C CA . ALA A 1 105 ? -20.078 -4.973 2.283 1 44.78 105 ALA A CA 1
ATOM 870 C C . ALA A 1 105 ? -19.578 -6.285 2.879 1 44.78 105 ALA A C 1
ATOM 872 O O . ALA A 1 105 ? -19.984 -7.367 2.439 1 44.78 105 ALA A O 1
ATOM 873 N N . CYS A 1 106 ? -18.297 -6.43 3.328 1 39.03 106 CYS A N 1
ATOM 874 C CA . CYS A 1 106 ? -17.984 -7.652 4.059 1 39.03 106 CYS A CA 1
ATOM 875 C C . CYS A 1 106 ? -19.094 -8 5.051 1 39.03 106 CYS A C 1
ATOM 877 O O . CYS A 1 106 ? -19.422 -7.199 5.926 1 39.03 106 CYS A O 1
ATOM 879 N 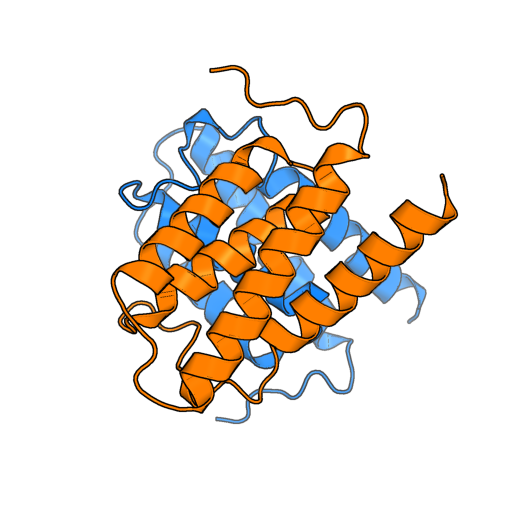N . ASP A 1 107 ? -20.219 -8.57 4.562 1 31.62 107 ASP A N 1
ATOM 880 C CA . ASP A 1 107 ? -21.094 -9.164 5.555 1 31.62 10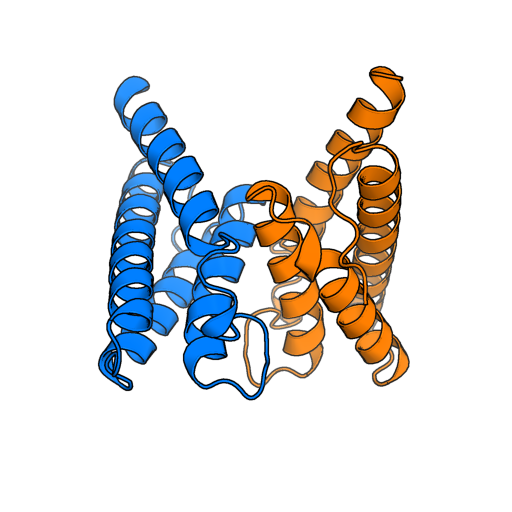7 ASP A CA 1
ATOM 881 C C . ASP A 1 107 ? -20.297 -9.898 6.633 1 31.62 107 ASP A C 1
ATOM 883 O O . ASP A 1 107 ? -19.391 -10.664 6.32 1 31.62 107 ASP A O 1
ATOM 887 N N . ASP A 1 108 ? -20.375 -9.492 7.969 1 27.19 108 ASP A N 1
ATOM 888 C CA . ASP A 1 108 ? -20.094 -10.445 9.031 1 27.19 108 ASP A CA 1
ATOM 889 C C . ASP A 1 108 ? -20.688 -11.82 8.711 1 27.19 108 ASP A C 1
ATOM 891 O O . ASP A 1 108 ? -21.797 -11.914 8.188 1 27.19 108 ASP A O 1
ATOM 895 N N . MET B 1 1 ? 8.109 5.785 -27.781 1 47.88 1 MET B N 1
ATOM 896 C CA . MET B 1 1 ? 8.469 5.902 -26.375 1 47.88 1 MET B CA 1
ATOM 897 C C . MET B 1 1 ? 7.23 5.879 -25.484 1 47.88 1 MET B C 1
ATOM 899 O O . MET B 1 1 ? 7.215 5.215 -24.453 1 47.88 1 MET B O 1
ATOM 903 N N . THR B 1 2 ? 6.133 6.469 -26.062 1 68.31 2 THR B N 1
ATOM 904 C CA . THR B 1 2 ? 4.844 6.652 -25.406 1 68.31 2 THR B CA 1
ATOM 905 C C . THR B 1 2 ? 4.105 5.32 -25.281 1 68.31 2 THR B C 1
ATOM 907 O O . THR B 1 2 ? 3.502 5.035 -24.234 1 68.31 2 THR B O 1
ATOM 910 N N . THR B 1 3 ? 4.578 4.5 -26.266 1 81.69 3 THR B N 1
ATOM 911 C CA . THR B 1 3 ? 3.809 3.262 -26.312 1 81.69 3 THR B CA 1
ATOM 912 C C . THR B 1 3 ? 4.324 2.254 -25.297 1 81.69 3 THR B C 1
ATOM 914 O O . THR B 1 3 ? 3.537 1.572 -24.641 1 81.69 3 THR B O 1
ATOM 917 N N . GLN B 1 4 ? 5.656 2.25 -25.156 1 84.06 4 GLN B N 1
ATOM 918 C CA . GLN B 1 4 ? 6.23 1.294 -24.219 1 84.06 4 GLN B CA 1
ATOM 919 C C . GLN B 1 4 ? 5.836 1.631 -22.781 1 84.06 4 GLN B C 1
ATOM 921 O O . GLN B 1 4 ? 5.434 0.749 -22.031 1 84.06 4 GLN B O 1
ATOM 926 N N . PHE B 1 5 ? 5.945 2.869 -22.531 1 87.75 5 PHE B N 1
ATOM 927 C CA . PHE B 1 5 ? 5.594 3.293 -21.188 1 87.75 5 PHE B CA 1
ATOM 928 C C . PHE B 1 5 ? 4.121 3.027 -20.891 1 87.75 5 PHE B C 1
ATOM 930 O O . PHE B 1 5 ? 3.768 2.584 -19.797 1 87.75 5 PHE B O 1
ATOM 937 N N . ASN B 1 6 ? 3.299 3.246 -21.875 1 91.94 6 ASN B N 1
ATOM 938 C CA . ASN B 1 6 ? 1.874 2.979 -21.719 1 91.94 6 ASN B CA 1
ATOM 939 C C . ASN B 1 6 ? 1.604 1.496 -21.484 1 91.94 6 ASN B C 1
ATOM 941 O O . ASN B 1 6 ? 0.718 1.139 -20.703 1 91.94 6 ASN B O 1
ATOM 945 N N . ARG B 1 7 ? 2.363 0.676 -22.141 1 94.12 7 ARG B N 1
ATOM 946 C CA . ARG B 1 7 ? 2.227 -0.762 -21.938 1 94.12 7 ARG B CA 1
ATOM 947 C C . ARG B 1 7 ? 2.641 -1.156 -20.531 1 94.12 7 ARG B C 1
ATOM 949 O O . ARG B 1 7 ? 1.982 -1.979 -19.891 1 94.12 7 ARG B O 1
ATOM 956 N N . LEU B 1 8 ? 3.678 -0.575 -20.031 1 95.56 8 LEU B N 1
ATOM 957 C CA . LEU B 1 8 ? 4.141 -0.847 -18.672 1 95.56 8 LEU B CA 1
ATOM 958 C C . LEU B 1 8 ? 3.105 -0.398 -17.656 1 95.56 8 LEU B C 1
ATOM 960 O O . LEU B 1 8 ? 2.852 -1.102 -16.672 1 95.56 8 LEU B O 1
ATOM 964 N N . LEU B 1 9 ? 2.516 0.723 -17.922 1 95.5 9 LEU B N 1
ATOM 965 C CA . LEU B 1 9 ? 1.487 1.236 -17.031 1 95.5 9 LEU B CA 1
ATOM 966 C C . LEU B 1 9 ? 0.294 0.289 -16.969 1 95.5 9 LEU B C 1
ATOM 968 O O . LEU B 1 9 ? -0.267 0.053 -15.898 1 95.5 9 LEU B O 1
ATOM 972 N N . GLU B 1 10 ? -0.06 -0.268 -18.078 1 96.5 10 GLU B N 1
ATOM 973 C CA . GLU B 1 10 ? -1.169 -1.216 -18.141 1 96.5 10 GLU B CA 1
ATOM 974 C C . GLU B 1 10 ? -0.827 -2.514 -17.406 1 96.5 10 GLU B C 1
ATOM 976 O O . GLU B 1 10 ? -1.68 -3.1 -16.734 1 96.5 10 GLU B O 1
ATOM 981 N N . GLN B 1 11 ? 0.331 -2.945 -17.578 1 97.75 11 GLN B N 1
ATOM 982 C CA . GLN B 1 11 ? 0.779 -4.152 -16.891 1 97.75 11 GLN B CA 1
ATOM 983 C C . GLN B 1 11 ? 0.791 -3.949 -15.383 1 97.75 11 GLN B C 1
ATOM 985 O O . GLN B 1 11 ? 0.374 -4.832 -14.625 1 97.75 11 GLN B O 1
ATOM 990 N N . ILE B 1 12 ? 1.266 -2.773 -14.969 1 97.69 12 ILE B N 1
ATOM 991 C CA . ILE B 1 12 ? 1.283 -2.461 -13.547 1 97.69 12 ILE B CA 1
ATOM 992 C C . ILE B 1 12 ? -0.142 -2.461 -13 1 97.69 12 ILE B C 1
ATOM 994 O O . ILE B 1 12 ? -0.414 -3.059 -11.953 1 97.69 12 ILE B O 1
ATOM 998 N N . ALA B 1 13 ? -1.032 -1.863 -13.719 1 97.12 13 ALA B N 1
ATOM 999 C CA . ALA B 1 13 ? -2.43 -1.806 -13.297 1 97.12 13 ALA B CA 1
ATOM 1000 C C . ALA B 1 13 ? -3.031 -3.205 -13.203 1 97.12 13 ALA B C 1
ATOM 1002 O O . ALA B 1 13 ? -3.768 -3.506 -12.258 1 97.12 13 ALA B O 1
ATOM 1003 N N . SER B 1 14 ? -2.713 -4.016 -14.133 1 97.94 14 SER B N 1
ATOM 1004 C CA . SER B 1 14 ? -3.23 -5.383 -14.133 1 97.94 14 SER B CA 1
ATOM 1005 C C . SER B 1 14 ? -2.65 -6.195 -12.984 1 97.94 14 SER B C 1
ATOM 1007 O O . SER B 1 14 ? -3.387 -6.883 -12.266 1 97.94 14 SER B O 1
ATOM 1009 N N . LEU B 1 15 ? -1.403 -6.109 -12.773 1 98.56 15 LEU B N 1
ATOM 1010 C CA . LEU B 1 15 ? -0.72 -6.914 -11.758 1 98.56 15 LEU B CA 1
ATOM 1011 C C . LEU B 1 15 ? -1.126 -6.48 -10.359 1 98.56 15 LEU B C 1
ATOM 1013 O O . LEU B 1 15 ? -1.319 -7.32 -9.477 1 98.56 15 LEU B O 1
ATOM 1017 N N . GLN B 1 16 ? -1.22 -5.16 -10.141 1 98 16 GLN B N 1
ATOM 1018 C CA . GLN B 1 16 ? -1.625 -4.742 -8.805 1 98 16 GLN B CA 1
ATOM 1019 C C . GLN B 1 16 ? -3.027 -5.242 -8.477 1 98 16 GLN B C 1
ATOM 1021 O O . GLN B 1 16 ? -3.307 -5.613 -7.332 1 98 16 GLN B O 1
ATOM 1026 N N . ARG B 1 17 ? -3.941 -5.289 -9.461 1 97.75 17 ARG B N 1
ATOM 1027 C CA . ARG B 1 17 ? -5.281 -5.82 -9.242 1 97.75 17 ARG B CA 1
ATOM 1028 C C . ARG B 1 17 ? -5.234 -7.309 -8.914 1 97.75 17 ARG B C 1
ATOM 1030 O O . ARG B 1 17 ? -5.961 -7.777 -8.031 1 97.75 17 ARG B O 1
ATOM 1037 N N . GLN B 1 18 ? -4.418 -7.984 -9.539 1 98.19 18 GLN B N 1
ATOM 1038 C CA . GLN B 1 18 ? -4.285 -9.414 -9.281 1 98.19 18 GLN B CA 1
ATOM 1039 C C . GLN B 1 18 ? -3.711 -9.672 -7.887 1 98.19 18 GLN B C 1
ATOM 1041 O O . GLN B 1 18 ? -4.176 -10.555 -7.172 1 98.19 18 GLN B O 1
ATOM 1046 N N . LEU B 1 19 ? -2.752 -8.914 -7.496 1 98.44 19 LEU B N 1
ATOM 1047 C CA . LEU B 1 19 ? -2.039 -9.117 -6.242 1 98.44 19 LEU B CA 1
ATOM 1048 C C . LEU B 1 19 ? -2.951 -8.852 -5.047 1 98.44 19 LEU B C 1
ATOM 1050 O O . LEU B 1 19 ? -2.781 -9.453 -3.984 1 98.44 19 LEU B O 1
ATOM 1054 N N . ASN B 1 20 ? -3.932 -7.949 -5.219 1 97.62 20 ASN B N 1
ATOM 1055 C CA . ASN B 1 20 ? -4.852 -7.645 -4.129 1 97.62 20 ASN B CA 1
ATOM 1056 C C . ASN B 1 20 ? -6.23 -8.258 -4.367 1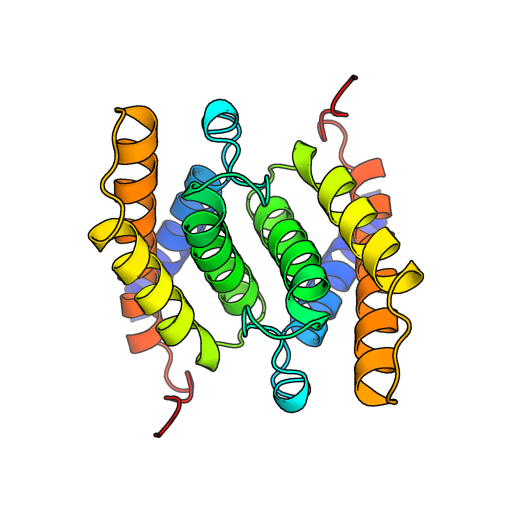 97.62 20 ASN B C 1
ATOM 1058 O O . ASN B 1 20 ? -7.219 -7.816 -3.781 1 97.62 20 ASN B O 1
ATOM 1062 N N . ASP B 1 21 ? -6.211 -9.258 -5.234 1 96.62 21 ASP B N 1
ATOM 1063 C CA . ASP B 1 21 ? -7.469 -9.914 -5.578 1 96.62 21 ASP B CA 1
ATOM 1064 C C . ASP B 1 21 ? -7.98 -10.758 -4.414 1 96.62 21 ASP B C 1
ATOM 1066 O O . ASP B 1 21 ? -7.191 -11.328 -3.658 1 96.62 21 ASP B O 1
ATOM 1070 N N . LYS B 1 22 ? -9.281 -10.914 -4.34 1 93.19 22 LYS B N 1
ATOM 1071 C CA . LYS B 1 22 ? -9.945 -11.656 -3.273 1 93.19 22 LYS B CA 1
ATOM 1072 C C . LYS B 1 22 ? -9.57 -13.133 -3.322 1 93.19 22 LYS B C 1
ATOM 1074 O O . LYS B 1 22 ? -9.742 -13.859 -2.34 1 93.19 22 LYS B O 1
ATOM 1079 N N . ARG B 1 23 ? -9.016 -13.609 -4.375 1 93.56 23 ARG B N 1
ATOM 1080 C CA . ARG B 1 23 ? -8.664 -15.016 -4.484 1 93.56 23 ARG B CA 1
ATOM 1081 C C . ARG B 1 23 ? -7.523 -15.375 -3.533 1 93.56 23 ARG B C 1
ATOM 1083 O O . ARG B 1 23 ? -7.297 -16.547 -3.24 1 93.56 23 ARG B O 1
ATOM 1090 N N . PHE B 1 24 ? -6.84 -14.352 -3.012 1 95.62 24 PHE B N 1
ATOM 1091 C CA . PHE B 1 24 ? -5.715 -14.602 -2.117 1 95.62 24 PHE B CA 1
ATOM 1092 C C . PHE B 1 24 ? -6.117 -14.375 -0.665 1 95.62 24 PHE B C 1
ATOM 1094 O O . PHE B 1 24 ? -5.258 -14.273 0.213 1 95.62 24 PHE B O 1
ATOM 1101 N N . LEU B 1 25 ? -7.395 -14.367 -0.358 1 88.69 25 LEU B N 1
ATOM 1102 C CA . LEU B 1 25 ? -7.902 -14.117 0.987 1 88.69 25 LEU B CA 1
ATOM 1103 C C . LEU B 1 25 ? -7.367 -15.156 1.969 1 88.69 25 LEU B C 1
ATOM 1105 O O . LEU B 1 25 ? -7.066 -14.836 3.119 1 88.69 25 LEU B O 1
ATOM 1109 N N . GLU B 1 26 ? -7.23 -16.391 1.492 1 91.5 26 GLU B N 1
ATOM 1110 C CA . GLU B 1 26 ? -6.816 -17.469 2.371 1 91.5 26 GLU B CA 1
ATOM 1111 C C . GLU B 1 26 ? -5.359 -17.312 2.791 1 91.5 26 GLU B C 1
ATOM 1113 O O . GLU B 1 26 ? -4.914 -17.953 3.756 1 91.5 26 GLU B O 1
ATOM 1118 N N . LEU B 1 27 ? -4.625 -16.531 2.064 1 95.31 27 LEU B N 1
ATOM 1119 C CA . LEU B 1 27 ? -3.23 -16.297 2.412 1 95.31 27 LEU B CA 1
ATOM 1120 C C . LEU B 1 27 ? -3.119 -15.312 3.568 1 95.31 27 LEU B C 1
ATOM 1122 O O . LEU B 1 27 ? -2.041 -15.141 4.145 1 95.31 27 LEU B O 1
ATOM 1126 N N . ARG B 1 28 ? -4.211 -14.641 3.926 1 94.56 28 ARG B N 1
ATOM 1127 C CA . ARG B 1 28 ? -4.242 -13.68 5.027 1 94.56 28 ARG B CA 1
ATOM 1128 C C . ARG B 1 28 ? -3.227 -12.562 4.812 1 94.56 28 ARG B C 1
ATOM 1130 O O . ARG B 1 28 ? -2.447 -12.242 5.711 1 94.56 28 ARG B O 1
ATOM 1137 N N . LEU B 1 29 ? -3.275 -11.984 3.572 1 95.94 29 LEU B N 1
ATOM 1138 C CA . LEU B 1 29 ? -2.289 -11.023 3.088 1 95.94 29 LEU B CA 1
ATOM 1139 C C . LEU B 1 29 ? -2.191 -9.82 4.023 1 95.94 29 LEU B C 1
ATOM 1141 O O . LEU B 1 29 ? -1.138 -9.188 4.117 1 95.94 29 LEU B O 1
ATOM 1145 N N . TYR B 1 30 ? -3.27 -9.609 4.781 1 94.94 30 TYR B N 1
ATOM 1146 C CA . TYR B 1 30 ? -3.336 -8.328 5.465 1 94.94 30 TYR B CA 1
ATOM 1147 C C . TYR B 1 30 ? -3.242 -8.508 6.977 1 94.94 30 TYR B C 1
ATOM 1149 O O . TYR B 1 30 ? -3.348 -7.543 7.734 1 94.94 30 TYR B O 1
ATOM 1157 N N . ARG B 1 31 ? -3.125 -9.742 7.359 1 94.12 31 ARG B N 1
ATOM 1158 C CA . ARG B 1 31 ? -2.955 -10.023 8.781 1 94.12 31 ARG B CA 1
ATOM 1159 C C . ARG B 1 31 ? -1.503 -9.836 9.211 1 94.12 31 ARG B C 1
ATOM 1161 O O . ARG B 1 31 ? -0.603 -10.477 8.664 1 94.12 31 ARG B O 1
ATOM 1168 N N . ARG B 1 32 ? -1.287 -9.117 10.219 1 91.06 32 ARG B N 1
ATOM 1169 C CA . ARG B 1 32 ? 0.054 -8.734 10.641 1 91.06 32 ARG B CA 1
ATOM 1170 C C . ARG B 1 32 ? 0.812 -9.922 11.219 1 91.06 32 ARG B C 1
ATOM 1172 O O . ARG B 1 32 ? 2.045 -9.93 11.242 1 91.06 32 ARG B O 1
ATOM 1179 N N . ASP B 1 33 ? 0.087 -10.883 11.688 1 92.38 33 ASP B N 1
ATOM 1180 C CA . ASP B 1 33 ? 0.734 -12.039 12.297 1 92.38 33 ASP B CA 1
ATOM 1181 C C . ASP B 1 33 ? 1.009 -13.125 11.258 1 92.38 33 ASP B C 1
ATOM 1183 O O . ASP B 1 33 ? 1.619 -14.148 11.57 1 92.38 33 ASP B O 1
ATOM 1187 N N . ALA B 1 34 ? 0.536 -12.891 10.055 1 94.81 34 ALA B N 1
ATOM 1188 C CA . ALA B 1 34 ? 0.825 -13.828 8.977 1 94.81 34 ALA B CA 1
ATOM 1189 C C . ALA B 1 34 ? 2.232 -13.609 8.422 1 94.81 34 ALA B C 1
ATOM 1191 O O . ALA B 1 34 ? 2.676 -12.469 8.266 1 94.81 34 ALA B O 1
ATOM 1192 N N . THR B 1 35 ? 2.908 -14.695 8.172 1 93.19 35 THR B N 1
ATOM 1193 C CA . THR B 1 35 ? 4.27 -14.633 7.645 1 93.19 35 THR B CA 1
ATOM 1194 C C . THR B 1 35 ? 4.309 -13.852 6.336 1 93.19 35 THR B C 1
ATOM 1196 O O . THR B 1 35 ? 5.219 -13.047 6.113 1 93.19 35 THR B O 1
ATOM 1199 N N . ILE B 1 36 ? 3.322 -14 5.488 1 96.38 36 ILE B N 1
ATOM 1200 C CA . ILE B 1 36 ? 3.312 -13.43 4.141 1 96.38 36 ILE B CA 1
ATOM 1201 C C . ILE B 1 36 ? 3.053 -11.93 4.215 1 96.38 36 ILE B C 1
ATOM 1203 O O . ILE B 1 36 ? 3.203 -11.219 3.221 1 96.38 36 ILE B O 1
ATOM 1207 N N . TYR B 1 37 ? 2.701 -11.461 5.352 1 95.81 37 TYR B N 1
ATOM 1208 C CA . TYR B 1 37 ? 2.369 -10.047 5.527 1 95.81 37 TYR B CA 1
ATOM 1209 C C . TYR B 1 37 ? 3.529 -9.156 5.102 1 95.81 37 TYR B C 1
ATOM 1211 O O . TYR B 1 37 ? 3.316 -8.07 4.559 1 95.81 37 TYR B O 1
ATOM 1219 N N . GLN B 1 38 ? 4.727 -9.547 5.336 1 95.62 38 GLN B N 1
ATOM 1220 C CA . GLN B 1 38 ? 5.902 -8.766 4.965 1 95.62 38 GLN B CA 1
ATOM 1221 C C . GLN B 1 38 ? 5.98 -8.578 3.453 1 95.62 38 GLN B C 1
ATOM 1223 O O . GLN B 1 38 ? 6.309 -7.488 2.975 1 95.62 38 GLN B O 1
ATOM 1228 N N . LEU B 1 39 ? 5.645 -9.625 2.742 1 97.94 39 LEU B N 1
ATOM 1229 C CA . LEU B 1 39 ? 5.66 -9.539 1.286 1 97.94 39 LEU B CA 1
ATOM 1230 C C . LEU B 1 39 ? 4.52 -8.656 0.785 1 97.94 39 LEU B C 1
ATOM 1232 O O . LEU B 1 39 ? 4.73 -7.773 -0.051 1 97.94 39 LEU B O 1
ATOM 1236 N N . SER B 1 40 ? 3.301 -8.898 1.298 1 97.81 40 SER B N 1
ATOM 1237 C CA . SER B 1 40 ? 2.156 -8.109 0.842 1 97.81 40 SER B CA 1
ATOM 1238 C C . SER B 1 40 ? 2.32 -6.637 1.192 1 97.81 40 SER B C 1
ATOM 1240 O O . SER B 1 40 ? 1.898 -5.762 0.433 1 97.81 40 SER B O 1
ATOM 1242 N N . SER B 1 41 ? 2.934 -6.371 2.301 1 97.31 41 SER B N 1
ATOM 1243 C CA . SER B 1 41 ? 3.217 -4.984 2.67 1 97.31 41 SER B CA 1
ATOM 1244 C C . SER B 1 41 ? 4.199 -4.344 1.695 1 97.31 41 SER B C 1
ATOM 1246 O O . SER B 1 41 ? 4 -3.209 1.261 1 97.31 41 SER B O 1
ATOM 1248 N N . ALA B 1 42 ? 5.262 -5.043 1.358 1 98.06 42 ALA B N 1
ATOM 1249 C CA . ALA B 1 42 ? 6.219 -4.535 0.379 1 98.06 42 ALA B CA 1
ATOM 1250 C C . ALA B 1 42 ? 5.535 -4.238 -0.953 1 98.06 42 ALA B C 1
ATOM 1252 O O . ALA B 1 42 ? 5.766 -3.189 -1.558 1 98.06 42 ALA B O 1
ATOM 1253 N N . VAL B 1 43 ? 4.707 -5.137 -1.346 1 98.69 43 VAL B N 1
ATOM 1254 C CA . VAL B 1 43 ? 3.959 -4.996 -2.588 1 98.69 43 VAL B CA 1
ATOM 1255 C C . VAL B 1 43 ? 3.057 -3.766 -2.51 1 98.69 43 VAL B C 1
ATOM 1257 O O . VAL B 1 43 ? 3.107 -2.893 -3.379 1 98.69 43 VAL B O 1
ATOM 1260 N N . ASN B 1 44 ? 2.312 -3.662 -1.459 1 98.38 44 ASN B N 1
ATOM 1261 C CA . ASN B 1 44 ? 1.312 -2.604 -1.375 1 98.38 44 ASN B CA 1
ATOM 1262 C C . ASN B 1 44 ? 1.951 -1.247 -1.1 1 98.38 44 ASN B C 1
ATOM 1264 O O . ASN B 1 44 ? 1.453 -0.217 -1.558 1 98.38 44 ASN B O 1
ATOM 1268 N N . HIS B 1 45 ? 3.068 -1.204 -0.366 1 98.44 45 HIS B N 1
ATOM 1269 C CA . HIS B 1 45 ? 3.824 0.04 -0.272 1 98.44 45 HIS B CA 1
ATOM 1270 C C . HIS B 1 45 ? 4.344 0.475 -1.639 1 98.44 45 HIS B C 1
ATOM 1272 O O . HIS B 1 45 ? 4.355 1.667 -1.952 1 98.44 45 HIS B O 1
ATOM 1278 N N . THR B 1 46 ? 4.773 -0.467 -2.457 1 98.56 46 THR B N 1
ATOM 1279 C CA . THR B 1 46 ? 5.207 -0.161 -3.816 1 98.56 46 THR B CA 1
ATOM 1280 C C . THR B 1 46 ? 4.059 0.433 -4.629 1 98.56 46 THR B C 1
ATOM 1282 O O . THR B 1 46 ? 4.219 1.472 -5.273 1 98.56 46 THR B O 1
ATOM 1285 N N . ILE B 1 47 ? 2.906 -0.226 -4.523 1 98.62 47 ILE B N 1
ATOM 1286 C CA . ILE B 1 47 ? 1.717 0.233 -5.234 1 98.62 47 ILE B CA 1
ATOM 1287 C C . ILE B 1 47 ? 1.363 1.649 -4.785 1 98.62 47 ILE B C 1
ATOM 1289 O O . ILE B 1 47 ? 1.154 2.535 -5.621 1 98.62 47 ILE B O 1
ATOM 1293 N N . ALA B 1 48 ? 1.321 1.868 -3.5 1 98.31 48 ALA B N 1
ATOM 1294 C CA . ALA B 1 48 ? 0.935 3.162 -2.945 1 98.31 48 ALA B CA 1
ATOM 1295 C C . ALA B 1 48 ? 1.906 4.258 -3.377 1 98.31 48 ALA B C 1
ATOM 1297 O O . ALA B 1 48 ? 1.486 5.332 -3.812 1 98.31 48 ALA B O 1
ATOM 1298 N N . CYS B 1 49 ? 3.17 3.982 -3.324 1 97.56 49 CYS B N 1
ATOM 1299 C CA . CYS B 1 49 ? 4.172 4.969 -3.711 1 97.56 49 CYS B CA 1
ATOM 1300 C C . CYS B 1 49 ? 4.133 5.227 -5.211 1 97.56 49 CYS B C 1
ATOM 1302 O O . CYS B 1 49 ? 4.34 6.355 -5.66 1 97.56 49 CYS B O 1
ATOM 1304 N N . TRP B 1 50 ? 3.93 4.168 -5.988 1 97 50 TRP B N 1
ATOM 1305 C CA . TRP B 1 50 ? 3.783 4.305 -7.434 1 97 50 TRP B CA 1
ATOM 1306 C C . TRP B 1 50 ? 2.656 5.273 -7.777 1 97 50 TRP B C 1
ATOM 1308 O O . TRP B 1 50 ? 2.867 6.25 -8.5 1 97 50 TRP B O 1
ATOM 1318 N N . PHE B 1 51 ? 1.536 5.117 -7.152 1 96 51 PHE B N 1
ATOM 1319 C CA . PHE B 1 51 ? 0.369 5.934 -7.469 1 96 51 PHE B CA 1
ATOM 1320 C C . PHE B 1 51 ? 0.492 7.32 -6.848 1 96 51 PHE B C 1
ATOM 1322 O O . PHE B 1 51 ? -0.174 8.258 -7.285 1 96 51 PHE B O 1
ATOM 1329 N N . SER B 1 52 ? 1.305 7.422 -5.828 1 96 52 SER B N 1
ATOM 1330 C CA . SER B 1 52 ? 1.561 8.719 -5.207 1 96 52 SER B CA 1
ATOM 1331 C C . SER B 1 52 ? 2.697 9.453 -5.906 1 96 52 SER B C 1
ATOM 1333 O O . SER B 1 52 ? 3.043 10.578 -5.531 1 96 52 SER B O 1
ATOM 1335 N N . GLU B 1 53 ? 3.352 8.82 -6.828 1 94.19 53 GLU B N 1
ATOM 1336 C CA . GLU B 1 53 ? 4.477 9.352 -7.594 1 94.19 53 GLU B CA 1
ATOM 1337 C C . GLU B 1 53 ? 5.652 9.688 -6.68 1 94.19 53 GLU B C 1
ATOM 1339 O O . GLU B 1 53 ? 6.328 10.695 -6.871 1 94.19 53 GLU B O 1
ATOM 1344 N N . ASN B 1 54 ? 5.746 9.047 -5.648 1 95.31 54 ASN B N 1
ATOM 1345 C CA . ASN B 1 54 ? 6.969 9.008 -4.852 1 95.31 54 ASN B CA 1
ATOM 1346 C C . ASN B 1 54 ? 7.785 7.75 -5.137 1 95.31 54 ASN B C 1
ATOM 1348 O O . ASN B 1 54 ? 7.605 6.727 -4.473 1 95.31 54 ASN B O 1
ATOM 1352 N N . TYR B 1 55 ? 8.734 7.871 -5.965 1 95.06 55 TYR B N 1
ATOM 1353 C CA . TYR B 1 55 ? 9.391 6.695 -6.527 1 95.06 55 TYR B CA 1
ATOM 1354 C C . TYR B 1 55 ? 10.625 6.316 -5.715 1 95.06 55 TYR B C 1
ATOM 1356 O O . TYR B 1 55 ? 11.133 5.199 -5.836 1 95.06 55 TYR B O 1
ATOM 1364 N N . ARG B 1 56 ? 11.023 7.098 -4.887 1 92.5 56 ARG B N 1
ATOM 1365 C CA . ARG B 1 56 ? 12.312 6.938 -4.219 1 92.5 56 ARG B CA 1
ATOM 1366 C C . ARG B 1 56 ? 12.328 5.684 -3.352 1 92.5 56 ARG B C 1
ATOM 1368 O O . ARG B 1 56 ? 13.289 4.91 -3.387 1 92.5 56 ARG B O 1
ATOM 1375 N N . PRO B 1 57 ? 11.281 5.438 -2.633 1 95.81 57 PRO B N 1
ATOM 1376 C CA . PRO B 1 57 ? 11.367 4.285 -1.732 1 95.81 57 PRO B CA 1
ATOM 1377 C C . PRO B 1 57 ? 11.086 2.963 -2.443 1 95.81 57 PRO B C 1
ATOM 1379 O O . PRO B 1 57 ? 11.281 1.893 -1.86 1 95.81 57 PRO B O 1
ATOM 1382 N N . ILE B 1 58 ? 10.727 2.957 -3.641 1 97.56 58 ILE B N 1
ATOM 1383 C CA . ILE B 1 58 ? 10.172 1.784 -4.309 1 97.56 58 ILE B CA 1
ATOM 1384 C C . ILE B 1 58 ? 11.242 0.696 -4.41 1 97.56 58 ILE B C 1
ATOM 1386 O O . ILE B 1 58 ? 10.961 -0.478 -4.148 1 97.56 58 ILE B O 1
ATOM 1390 N N . SER B 1 59 ? 12.445 1.092 -4.75 1 96.31 59 SER B N 1
ATOM 1391 C CA . SER B 1 59 ? 13.5 0.09 -4.883 1 96.31 59 SER B CA 1
ATOM 1392 C C . SER B 1 59 ? 13.766 -0.614 -3.555 1 96.31 59 SER B C 1
ATOM 1394 O O . SER B 1 59 ? 14.062 -1.81 -3.529 1 96.31 59 SER B O 1
ATOM 1396 N N . PHE B 1 60 ? 13.609 0.092 -2.531 1 96.81 60 PHE B N 1
ATOM 1397 C CA . PHE B 1 60 ? 13.773 -0.481 -1.201 1 96.81 60 PHE B CA 1
ATOM 1398 C C . PHE B 1 60 ? 12.695 -1.522 -0.926 1 96.81 60 PHE B C 1
ATOM 1400 O O . PHE B 1 60 ? 12.984 -2.604 -0.408 1 96.81 60 PHE B O 1
ATOM 1407 N N . PHE B 1 61 ? 11.445 -1.254 -1.265 1 98.19 61 PHE B N 1
ATOM 1408 C CA . PHE B 1 61 ? 10.344 -2.188 -1.059 1 98.19 61 PHE B CA 1
ATOM 1409 C C . PHE B 1 61 ? 10.539 -3.447 -1.893 1 98.19 61 PHE B C 1
ATOM 14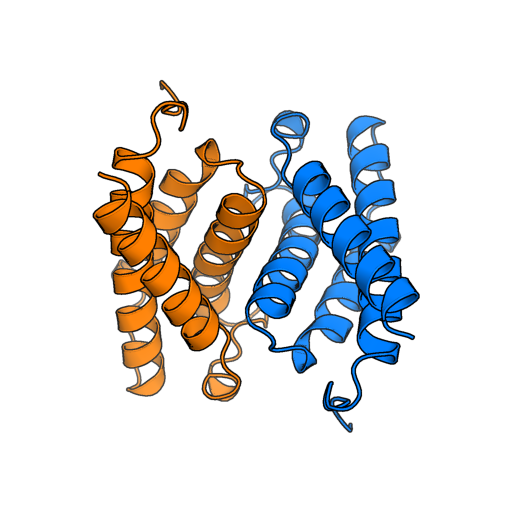11 O O . PHE B 1 61 ? 10.289 -4.559 -1.42 1 98.19 61 PHE B O 1
ATOM 1418 N N . ILE B 1 62 ? 11.016 -3.256 -3.074 1 98.56 62 ILE B N 1
ATOM 1419 C CA . ILE B 1 62 ? 11.211 -4.383 -3.979 1 98.56 62 ILE B CA 1
ATOM 1420 C C . ILE B 1 62 ? 12.305 -5.297 -3.436 1 98.56 62 ILE B C 1
ATOM 1422 O O . ILE B 1 62 ? 12.141 -6.52 -3.402 1 98.56 62 ILE B O 1
ATOM 1426 N N . ASP B 1 63 ? 13.344 -4.691 -2.961 1 98.25 63 ASP B N 1
ATOM 1427 C CA . ASP B 1 63 ? 14.414 -5.484 -2.357 1 98.25 63 ASP B CA 1
ATOM 1428 C C . ASP B 1 63 ? 13.906 -6.246 -1.136 1 98.25 63 ASP B C 1
ATOM 1430 O O . ASP B 1 63 ? 14.242 -7.418 -0.948 1 98.25 63 ASP B O 1
ATOM 1434 N N . ARG B 1 64 ? 13.156 -5.609 -0.351 1 97.81 64 ARG B N 1
ATOM 1435 C CA . ARG B 1 64 ? 12.57 -6.23 0.832 1 97.81 64 ARG B CA 1
ATOM 1436 C C . ARG B 1 64 ? 11.672 -7.402 0.447 1 97.81 64 ARG B C 1
ATOM 1438 O O . ARG B 1 64 ? 11.734 -8.469 1.069 1 97.81 64 ARG B O 1
ATOM 1445 N N . GLY B 1 65 ? 10.812 -7.191 -0.554 1 98.44 65 GLY B N 1
ATOM 1446 C CA . GLY B 1 65 ? 9.953 -8.266 -1.026 1 98.44 65 GLY B CA 1
ATOM 1447 C C . GLY B 1 65 ? 10.727 -9.453 -1.562 1 98.44 65 GLY B C 1
ATOM 1448 O O . GLY B 1 65 ? 10.422 -10.602 -1.229 1 98.44 65 GLY B O 1
ATOM 1449 N N . ARG B 1 66 ? 11.695 -9.164 -2.279 1 98.44 66 ARG B N 1
ATOM 1450 C CA . ARG B 1 66 ? 12.508 -10.227 -2.867 1 98.44 66 ARG B CA 1
ATOM 1451 C C . ARG B 1 66 ? 13.297 -10.977 -1.793 1 98.44 66 ARG B C 1
ATOM 1453 O O . ARG B 1 66 ? 13.406 -12.203 -1.84 1 98.44 66 ARG B O 1
ATOM 1460 N N . SER B 1 67 ? 13.875 -10.219 -0.874 1 98.38 67 SER B N 1
ATOM 1461 C CA . SER B 1 67 ? 14.562 -10.852 0.247 1 98.38 67 SER B CA 1
ATOM 1462 C C . SER B 1 67 ? 13.633 -11.781 1.014 1 98.38 67 SER B C 1
ATOM 1464 O O . SER B 1 67 ? 14.023 -12.891 1.388 1 98.38 67 SER B O 1
ATOM 1466 N N . PHE B 1 68 ? 12.445 -11.375 1.223 1 98.06 68 PHE B N 1
ATOM 1467 C CA . PHE B 1 68 ? 11.461 -12.195 1.905 1 98.06 68 PHE B CA 1
ATOM 1468 C C . PHE B 1 68 ? 11.211 -13.492 1.137 1 98.06 68 PHE B C 1
ATOM 1470 O O . PHE B 1 68 ? 11.219 -14.578 1.72 1 98.06 68 PHE B O 1
ATOM 1477 N N . MET B 1 69 ? 10.938 -13.359 -0.154 1 98.25 69 MET B N 1
ATOM 1478 C CA . MET B 1 69 ? 10.625 -14.523 -0.969 1 98.25 69 MET B CA 1
ATOM 1479 C C . MET B 1 69 ? 11.789 -15.516 -0.979 1 98.25 69 MET B C 1
ATOM 1481 O O . MET B 1 69 ? 11.578 -16.734 -1.041 1 98.25 69 MET B O 1
ATOM 1485 N N . HIS B 1 70 ? 12.938 -14.969 -0.901 1 97.94 70 HIS B N 1
ATOM 1486 C CA . HIS B 1 70 ? 14.117 -15.82 -0.837 1 97.94 70 HIS B CA 1
ATOM 1487 C C . HIS B 1 70 ? 14.219 -16.531 0.513 1 97.94 70 HIS B C 1
ATOM 1489 O O . HIS B 1 70 ? 14.516 -17.719 0.576 1 97.94 70 HIS B O 1
ATOM 1495 N N . GLU B 1 71 ? 13.969 -15.805 1.604 1 97.88 71 GLU B N 1
ATOM 1496 C CA . GLU B 1 71 ? 14.102 -16.312 2.967 1 97.88 71 GLU B CA 1
ATOM 1497 C C . GLU B 1 71 ? 12.969 -17.266 3.312 1 97.88 71 GLU B C 1
ATOM 1499 O O . GLU B 1 71 ? 13.164 -18.234 4.062 1 97.88 71 GLU B O 1
ATOM 1504 N N . PHE B 1 72 ? 11.781 -17.016 2.764 1 97.5 72 PHE B N 1
ATOM 1505 C CA . PHE B 1 72 ? 10.594 -17.797 3.055 1 97.5 72 PHE B CA 1
ATOM 1506 C C . PHE B 1 72 ? 9.969 -18.328 1.771 1 97.5 72 PHE B C 1
ATOM 1508 O O . PHE B 1 72 ? 8.961 -17.812 1.305 1 97.5 72 PHE B O 1
ATOM 1515 N N . PRO B 1 73 ? 10.469 -19.438 1.329 1 96.19 73 PRO B N 1
ATOM 1516 C CA . PRO B 1 73 ? 9.898 -19.984 0.094 1 96.19 73 PRO B CA 1
ATOM 1517 C C . PRO B 1 73 ? 8.445 -20.422 0.249 1 96.19 73 PRO B C 1
ATOM 1519 O O . PRO B 1 73 ? 8.023 -20.812 1.338 1 96.19 73 PRO B O 1
ATOM 1522 N N . ALA B 1 74 ? 7.727 -20.266 -0.904 1 94.25 74 ALA B N 1
ATOM 1523 C CA . ALA B 1 74 ? 6.309 -20.609 -0.878 1 94.25 74 ALA B CA 1
ATOM 1524 C C . ALA B 1 74 ? 6.109 -22.094 -0.57 1 94.25 74 ALA B C 1
ATOM 1526 O O . ALA B 1 74 ? 6.73 -22.953 -1.201 1 94.25 74 ALA B O 1
ATOM 1527 N N . GLY B 1 75 ? 5.254 -22.297 0.352 1 90.94 75 GLY B N 1
ATOM 1528 C CA . GLY B 1 75 ? 5.027 -23.672 0.773 1 90.94 75 GLY B CA 1
ATOM 1529 C C . GLY B 1 75 ? 3.781 -24.297 0.164 1 90.94 75 GLY B C 1
ATOM 1530 O O . GLY B 1 75 ? 3.514 -25.484 0.35 1 90.94 75 GLY B O 1
ATOM 1531 N N . ARG B 1 76 ? 2.979 -23.547 -0.424 1 92.75 76 ARG B N 1
ATOM 1532 C CA . ARG B 1 76 ? 1.76 -24.031 -1.072 1 92.75 76 ARG B CA 1
ATOM 1533 C C . ARG B 1 76 ? 1.564 -23.359 -2.428 1 92.75 76 ARG B C 1
ATOM 1535 O O . ARG B 1 76 ? 2.141 -22.297 -2.691 1 92.75 76 ARG B O 1
ATOM 1542 N N . PRO B 1 77 ? 0.776 -23.953 -3.234 1 94.56 77 PRO B N 1
ATOM 1543 C CA . PRO B 1 77 ? 0.596 -23.438 -4.598 1 94.56 77 PRO B CA 1
ATOM 1544 C C . PRO B 1 77 ? 0.053 -22.016 -4.629 1 94.56 77 PRO B C 1
ATOM 1546 O O . PRO B 1 77 ? 0.477 -21.203 -5.461 1 94.56 77 PRO B O 1
ATOM 1549 N N . GLU B 1 78 ? -0.821 -21.75 -3.762 1 95.56 78 GLU B N 1
ATOM 1550 C CA . GLU B 1 78 ? -1.421 -20.406 -3.742 1 95.56 78 GLU B CA 1
ATOM 1551 C C . GLU B 1 78 ? -0.381 -19.344 -3.422 1 95.56 78 GLU B C 1
ATOM 1553 O O . GLU B 1 78 ? -0.365 -18.281 -4.043 1 95.56 78 GLU B O 1
ATOM 1558 N N . ALA B 1 79 ? 0.422 -19.641 -2.488 1 96.75 79 ALA B N 1
ATOM 1559 C CA . ALA B 1 79 ? 1.506 -18.719 -2.146 1 96.75 79 ALA B CA 1
ATOM 1560 C C . ALA B 1 79 ? 2.494 -18.594 -3.303 1 96.75 79 ALA B C 1
ATOM 1562 O O . ALA B 1 79 ? 2.984 -17.5 -3.582 1 96.75 79 ALA B O 1
ATOM 1563 N N . ALA B 1 80 ? 2.773 -19.672 -3.961 1 97.81 80 ALA B N 1
ATOM 1564 C CA . ALA B 1 80 ? 3.686 -19.656 -5.102 1 97.81 80 ALA B CA 1
ATOM 1565 C C . ALA B 1 80 ? 3.146 -18.75 -6.215 1 97.81 80 ALA B C 1
ATOM 1567 O O . ALA B 1 80 ? 3.908 -18.031 -6.863 1 97.81 80 ALA B O 1
ATOM 1568 N N . GLU B 1 81 ? 1.915 -18.875 -6.453 1 98.19 81 GLU B N 1
ATOM 1569 C CA . GLU B 1 81 ? 1.286 -18 -7.445 1 98.19 81 GLU B CA 1
ATOM 1570 C C . GLU B 1 81 ? 1.427 -16.531 -7.066 1 98.19 81 GLU B C 1
ATOM 1572 O O . GLU B 1 81 ? 1.769 -15.695 -7.906 1 98.19 81 GLU B O 1
ATOM 1577 N N . TYR B 1 82 ? 1.101 -16.219 -5.809 1 98.44 82 TYR B N 1
ATOM 1578 C CA . TYR B 1 82 ? 1.237 -14.852 -5.332 1 98.44 82 TYR B CA 1
ATOM 1579 C C . TYR B 1 82 ? 2.668 -14.359 -5.504 1 98.44 82 TYR B C 1
ATOM 1581 O O . TYR B 1 82 ? 2.893 -13.227 -5.938 1 98.44 82 TYR B O 1
ATOM 1589 N N . TYR B 1 83 ? 3.693 -15.195 -5.199 1 98.69 83 TYR B N 1
ATOM 1590 C CA . TYR B 1 83 ? 5.102 -14.836 -5.336 1 98.69 83 TYR B CA 1
ATOM 1591 C C . TYR B 1 83 ? 5.445 -14.523 -6.789 1 98.69 83 TYR B C 1
ATOM 1593 O O . TYR B 1 83 ? 6.156 -13.555 -7.066 1 98.69 83 TYR B O 1
ATOM 1601 N N . ALA B 1 84 ? 4.93 -15.352 -7.656 1 98.69 84 ALA B N 1
ATOM 1602 C CA . ALA B 1 84 ? 5.199 -15.156 -9.078 1 98.69 84 ALA B CA 1
ATOM 1603 C C . ALA B 1 84 ? 4.637 -13.82 -9.562 1 98.69 84 ALA B C 1
ATOM 1605 O O . ALA B 1 84 ? 5.301 -13.094 -10.305 1 98.69 84 ALA B O 1
ATOM 1606 N N . LEU B 1 85 ? 3.455 -13.555 -9.141 1 98.75 85 LEU B N 1
ATOM 1607 C CA . LEU B 1 85 ? 2.834 -12.281 -9.492 1 98.75 85 LEU B CA 1
ATOM 1608 C C . LEU B 1 85 ? 3.625 -11.109 -8.914 1 98.75 85 LEU B C 1
ATOM 1610 O O . LEU B 1 85 ? 3.832 -10.102 -9.586 1 98.75 85 LEU B O 1
ATOM 1614 N N . ALA B 1 86 ? 4.027 -11.273 -7.652 1 98.81 86 ALA B N 1
ATOM 1615 C CA . ALA B 1 86 ? 4.797 -10.211 -6.996 1 98.81 86 ALA B CA 1
ATOM 1616 C C . ALA B 1 86 ? 6.102 -9.945 -7.734 1 98.81 86 ALA B C 1
ATOM 1618 O O . ALA B 1 86 ? 6.453 -8.789 -7.988 1 98.81 86 ALA B O 1
ATOM 1619 N N . GLU B 1 87 ? 6.762 -10.984 -8.078 1 98.81 87 GLU B N 1
ATOM 1620 C CA . GLU B 1 87 ? 8.031 -10.82 -8.781 1 98.81 87 GLU B CA 1
ATOM 1621 C C . GLU B 1 87 ? 7.82 -10.156 -10.141 1 98.81 87 GLU B C 1
ATOM 1623 O O . GLU B 1 87 ? 8.594 -9.281 -10.539 1 98.81 87 GLU B O 1
ATOM 1628 N N . GLU B 1 88 ? 6.836 -10.602 -10.82 1 98.81 88 GLU B N 1
ATOM 1629 C CA . GLU B 1 88 ? 6.531 -9.969 -12.094 1 98.81 88 GLU B CA 1
ATOM 1630 C C . GLU B 1 88 ? 6.203 -8.484 -11.914 1 98.81 88 GLU B C 1
ATOM 1632 O O . GLU B 1 88 ? 6.676 -7.641 -12.672 1 98.81 88 GLU B O 1
ATOM 1637 N N . PHE B 1 89 ? 5.414 -8.211 -10.938 1 98.88 89 PHE B N 1
ATOM 1638 C CA . PHE B 1 89 ? 5.059 -6.836 -10.609 1 98.88 89 PHE B CA 1
ATOM 1639 C C . PHE B 1 89 ? 6.305 -6.008 -10.32 1 98.88 89 PHE B C 1
ATOM 1641 O O . PHE B 1 89 ? 6.457 -4.906 -10.859 1 98.88 89 PHE B O 1
ATOM 1648 N N . PHE B 1 90 ? 7.195 -6.496 -9.508 1 98.81 90 PHE B N 1
ATOM 1649 C CA . PHE B 1 90 ? 8.43 -5.801 -9.172 1 98.81 90 PHE B CA 1
ATOM 1650 C C . PHE B 1 90 ? 9.258 -5.523 -10.422 1 98.81 90 PHE B C 1
ATOM 1652 O O . PHE B 1 90 ? 9.773 -4.414 -10.594 1 98.81 90 PHE B O 1
ATOM 1659 N N . LYS B 1 91 ? 9.328 -6.48 -11.289 1 98.56 91 LYS B N 1
ATOM 1660 C CA . LYS B 1 91 ? 10.086 -6.32 -12.523 1 98.56 91 LYS B CA 1
ATOM 1661 C C . LYS B 1 91 ? 9.5 -5.211 -13.391 1 98.56 91 LYS B C 1
ATOM 1663 O O . LYS B 1 91 ? 10.234 -4.375 -13.922 1 98.56 91 LYS B O 1
ATOM 1668 N N . VAL B 1 92 ? 8.266 -5.266 -13.547 1 98.38 92 VAL B N 1
ATOM 1669 C CA . VAL B 1 92 ? 7.59 -4.309 -14.422 1 98.38 92 VAL B CA 1
ATOM 1670 C C . VAL B 1 92 ? 7.719 -2.904 -13.836 1 98.38 92 VAL B C 1
ATOM 1672 O O . VAL B 1 92 ? 7.953 -1.94 -14.57 1 98.38 92 VAL B O 1
ATOM 1675 N N . VAL B 1 93 ? 7.547 -2.762 -12.539 1 98.12 93 VAL B N 1
ATOM 1676 C CA . VAL B 1 93 ? 7.676 -1.462 -11.891 1 98.12 93 VAL B CA 1
ATOM 1677 C C . VAL B 1 93 ? 9.094 -0.926 -12.086 1 98.12 93 VAL B C 1
ATOM 1679 O O . VAL B 1 93 ? 9.281 0.243 -12.438 1 98.12 93 VAL B O 1
ATOM 1682 N N . LEU B 1 94 ? 10.07 -1.763 -11.906 1 97.5 94 LEU B N 1
ATOM 1683 C CA . LEU B 1 94 ? 11.453 -1.343 -12.086 1 97.5 94 LEU B CA 1
ATOM 1684 C C . LEU B 1 94 ? 11.703 -0.911 -13.523 1 97.5 94 LEU B C 1
ATOM 1686 O O . LEU B 1 94 ? 12.391 0.087 -13.766 1 97.5 94 LEU B O 1
ATOM 1690 N N . SER B 1 95 ? 11.18 -1.649 -14.461 1 96.75 95 SER B N 1
ATOM 1691 C CA . SER B 1 95 ? 11.305 -1.278 -15.867 1 96.75 95 SER B CA 1
ATOM 1692 C C . SER B 1 95 ? 10.664 0.08 -16.141 1 96.75 95 SER B C 1
ATOM 1694 O O . SER B 1 95 ? 11.203 0.881 -16.906 1 96.75 95 SER B O 1
ATOM 1696 N N . ALA B 1 96 ? 9.531 0.282 -15.523 1 96.25 96 ALA B N 1
ATOM 1697 C CA . ALA B 1 96 ? 8.836 1.554 -15.703 1 96.25 96 ALA B CA 1
ATOM 1698 C C . ALA B 1 96 ? 9.641 2.707 -15.117 1 96.25 96 ALA B C 1
ATOM 1700 O O . ALA B 1 96 ? 9.695 3.797 -15.688 1 96.25 96 ALA B O 1
ATOM 1701 N N . LEU B 1 97 ? 10.234 2.473 -13.969 1 95.06 97 LEU B N 1
ATOM 1702 C CA . LEU B 1 97 ? 11.023 3.506 -13.305 1 95.06 97 LEU B CA 1
ATOM 1703 C C . LEU B 1 97 ? 12.211 3.922 -14.164 1 95.06 97 LEU B C 1
ATOM 1705 O O . LEU B 1 97 ? 12.664 5.066 -14.094 1 95.06 97 LEU B O 1
ATOM 1709 N N . GLU B 1 98 ? 12.719 3.049 -14.945 1 92.81 98 GLU B N 1
ATOM 1710 C CA . GLU B 1 98 ? 13.859 3.33 -15.812 1 92.81 98 GLU B CA 1
ATOM 1711 C C . GLU B 1 98 ? 13.484 4.305 -16.922 1 92.81 98 GLU B C 1
ATOM 1713 O O . GLU B 1 98 ? 14.352 4.98 -17.484 1 92.81 98 GLU B O 1
ATOM 1718 N N . VAL B 1 99 ? 12.266 4.418 -17.25 1 88.75 99 VAL B N 1
ATOM 1719 C CA . VAL B 1 99 ? 11.852 5.242 -18.375 1 88.75 99 VAL B CA 1
ATOM 1720 C C . VAL B 1 99 ? 11.242 6.547 -17.875 1 88.75 99 VAL B C 1
ATOM 1722 O O . VAL B 1 99 ? 10.852 7.406 -18.656 1 88.75 99 VAL B O 1
ATOM 1725 N N . ILE B 1 100 ? 11.094 6.688 -16.609 1 85.25 100 ILE B N 1
ATOM 1726 C CA . ILE B 1 100 ? 10.602 7.926 -16.016 1 85.25 100 ILE B CA 1
ATOM 1727 C C . ILE B 1 100 ? 11.766 8.883 -15.781 1 85.25 100 ILE B C 1
ATOM 1729 O O . ILE B 1 100 ? 12.711 8.555 -15.062 1 85.25 100 ILE B O 1
ATOM 1733 N N . PRO B 1 101 ? 12 9.844 -16.578 1 67.62 101 PRO B N 1
ATOM 1734 C CA . PRO B 1 101 ? 13.141 10.75 -16.469 1 67.62 101 PRO B CA 1
ATOM 1735 C C . PRO B 1 101 ? 13.422 11.18 -15.031 1 67.62 101 PRO B C 1
ATOM 1737 O O . PRO B 1 101 ? 14.586 11.25 -14.617 1 67.62 101 PRO B O 1
ATOM 1740 N N . ASP B 1 102 ? 12.477 11.781 -14.234 1 59.81 102 ASP B N 1
ATOM 1741 C CA . ASP B 1 102 ? 12.688 12.398 -12.922 1 59.81 102 ASP B CA 1
ATOM 1742 C C . ASP B 1 102 ? 12.445 11.398 -11.797 1 59.81 102 ASP B C 1
ATOM 1744 O O . ASP B 1 102 ? 12.234 11.781 -10.648 1 59.81 102 ASP B O 1
ATOM 1748 N N . ALA B 1 103 ? 12.344 10.211 -12.109 1 56.22 103 ALA B N 1
ATOM 1749 C CA . ALA B 1 103 ? 12.336 9.25 -11.008 1 56.22 103 ALA B CA 1
ATOM 1750 C C . ALA B 1 103 ? 13.625 9.336 -10.195 1 56.22 103 ALA B C 1
ATOM 1752 O O . ALA B 1 103 ? 14.711 9.031 -10.703 1 56.22 103 ALA B O 1
ATOM 1753 N N . GLU B 1 104 ? 13.859 10.438 -9.523 1 49.91 104 GLU B N 1
ATOM 1754 C CA . GLU B 1 104 ? 15.078 10.727 -8.773 1 49.91 104 GLU B CA 1
ATOM 1755 C C . GLU B 1 104 ? 15.672 9.453 -8.18 1 49.91 104 GLU B C 1
ATOM 1757 O O . GLU B 1 104 ? 14.961 8.672 -7.547 1 49.91 104 GLU B O 1
ATOM 1762 N N . ALA B 1 105 ? 16.578 8.93 -8.773 1 44.84 105 ALA B N 1
ATOM 1763 C CA . ALA B 1 105 ? 17.391 7.852 -8.211 1 44.84 105 ALA B CA 1
ATOM 1764 C C . ALA B 1 105 ? 17.828 8.172 -6.785 1 44.84 105 ALA B C 1
ATOM 1766 O O . ALA B 1 105 ? 18.203 9.305 -6.488 1 44.84 105 ALA B O 1
ATOM 1767 N N . CYS B 1 106 ? 17.219 7.59 -5.719 1 38.62 106 CYS B N 1
ATOM 1768 C CA . CYS B 1 106 ? 17.812 7.801 -4.406 1 38.62 106 CYS B CA 1
ATOM 1769 C C . CYS B 1 106 ? 19.328 7.672 -4.48 1 38.62 106 CYS B C 1
ATOM 1771 O O . CYS B 1 106 ? 19.859 6.629 -4.883 1 38.62 106 CYS B O 1
ATOM 1773 N N . ASP B 1 107 ? 20.031 8.703 -5 1 31.45 107 ASP B N 1
ATOM 1774 C CA . ASP B 1 107 ? 21.469 8.672 -4.742 1 31.45 107 ASP B CA 1
ATOM 1775 C C . ASP B 1 107 ? 21.75 8.188 -3.322 1 31.45 107 ASP B C 1
ATOM 1777 O O . ASP B 1 107 ? 21.141 8.656 -2.363 1 31.45 107 ASP B O 1
ATOM 1781 N N . ASP B 1 108 ? 22.5 7.039 -3.127 1 27.11 108 ASP B N 1
ATOM 1782 C CA . ASP B 1 108 ? 23.219 6.859 -1.869 1 27.11 108 ASP B CA 1
ATOM 1783 C C . ASP B 1 108 ? 23.875 8.164 -1.419 1 27.11 108 ASP B C 1
ATOM 1785 O O . ASP B 1 108 ? 24.406 8.914 -2.238 1 27.11 108 ASP B O 1
#

Nearest PDB structures (foldseek):
  1x8z-assembly1_A-2  TM=5.250E-01  e=1.399E+00  Arabidopsis thaliana
  1x8z-assembly3_A  TM=5.250E-01  e=1.399E+00  Arabidopsis thaliana
  3kav-assembly1_A  TM=6.127E-01  e=3.515E+00  Pseudomonas aeruginosa
  1x91-assembly1_A  TM=3.887E-01  e=1.399E+00  Arabidopsis thaliana
  1x8z-assembly1_A-2  TM=5.254E-01  e=1.266E+00  Arabidopsis thaliana

Sequence (216 aa):
MTTQFNRLLEQIASLQRQLNDKRFLELRLYRRDATIYQLSSAVNHTIACWFSENYRPISFFIDRGRSFMHEFPAGRPEAAEYYALAEEFFKVVLSALEVIPDAEACDDMTTQFNRLLEQIASLQRQLNDKRFLELRLYRRDATIYQLSSAVNHTIACWFSENYRPISFFIDRGRSFMHEFPAGRPEAAEYYALAEEFFKVVLSALEVIPDAEACDD

Solvent-accessible surface area (backbone atoms only — not comparable to full-atom values): 11796 Å² total; per-residue (Å²): 112,70,62,60,53,50,50,40,52,50,49,49,56,51,42,50,27,59,74,51,31,76,88,47,56,88,64,35,48,84,38,82,87,33,82,54,18,62,39,44,48,23,52,22,47,32,46,30,22,57,79,29,70,34,58,54,61,36,65,57,27,46,50,52,27,51,51,44,49,68,76,53,63,66,85,44,71,68,50,40,51,53,49,52,49,48,52,52,41,48,49,47,51,53,58,46,51,72,71,40,86,79,51,58,67,70,72,129,113,68,61,60,54,50,48,43,50,51,50,50,55,52,41,49,26,59,74,50,33,75,87,48,56,86,63,35,48,83,36,83,86,34,82,53,17,61,42,44,46,22,50,23,48,34,46,30,23,56,78,30,68,34,56,53,59,36,64,58,26,46,50,51,28,50,51,44,50,68,76,54,63,64,85,45,70,69,49,40,52,52,52,52,49,49,52,49,42,48,51,48,52,53,57,45,50,72,70,39,85,79,50,58,68,70,71,129